Protein AF-A0A2P4YBS2-F1 (afdb_monomer)

Solvent-accessible surface area (backbone atoms only — not comparable to full-atom values): 14616 Å² total; per-residue (Å²): 107,76,65,56,28,32,49,28,18,50,51,22,38,50,44,48,50,50,27,51,53,50,13,46,52,46,32,62,76,67,65,57,86,57,31,81,59,60,91,52,52,66,82,57,32,27,66,52,81,71,17,19,55,43,33,31,56,33,36,40,53,27,22,54,29,41,23,49,24,29,47,42,48,27,55,55,50,43,58,54,40,50,55,34,38,77,69,66,76,47,54,72,69,68,50,52,42,38,53,52,20,25,51,29,27,34,59,16,23,63,20,43,41,51,43,40,40,76,82,51,52,70,68,53,30,52,51,22,45,51,49,21,54,52,23,41,48,53,14,48,54,43,46,40,52,52,41,50,52,52,40,50,51,53,47,49,59,59,72,68,33,86,67,65,77,45,92,77,54,61,74,63,59,60,51,51,54,50,49,54,48,52,31,42,48,52,28,35,52,52,33,48,52,24,49,54,52,26,50,53,18,47,66,53,25,52,54,48,72,75,70,46,79,83,59,50,58,36,33,35,68,56,37,42,72,70,64,70,38,63,66,44,30,69,56,78,33,43,66,58,101,56,33,20,70,47,52,39,34,70,92,53,40,70,61,58,41,50,35,25,46,19,50,51,43,35,51,54,25,49,38,52,38,44,45,35,66,38,49,76,53,79,64,75,66,69,77,77,113

Radius of gyration: 23.41 Å; Cα contacts (8 Å, |Δi|>4): 362; chains: 1; bounding box: 53×42×79 Å

Nearest PDB structures (foldseek):
  8yky-assembly1_R  TM=2.736E-01  e=1.034E+00  Clostridium perfringens
  8xqs-assembly1_R  TM=3.094E-01  e=5.283E+00  Clostridium perfringens
  6p6i-assembly1_A  TM=2.271E-01  e=3.156E+00  Escherichia coli UTI89
  8xqp-assembly1_R  TM=3.116E-01  e=7.774E+00  Clostridium perfringens

Mean predicted aligned error: 6.94 Å

Organism: NCBI:txid4796

Foldseek 3Di:
DLVQLLVLLVCLLVLLVVLQVVLVVVCVVLVPDQLPADPPRRLSSLADPPSVVSQLVSLVVSLVSQLSNLVVLLVVLLVVVVVCVVVVLDDPVLNCLSVLLNCLRNVLSVLRNQLSHNPHDLVSNLVSVVSNLVSNLSNLVSSLVSLVSVLVSLVCVLVVCPQVPPPPRPPVVNVVSVLLSVLSVVLSVLSVVLSVQLVVLCVLQNCLSPVPDQFDFQWLVNCVVVVVDNCCSCPVQDPDPTGGVHGNCPVPNVSSNSNSVSVVSNSVSSSSNSNSSSSNPPCVVVVPD

Sequence (289 aa):
MSRLRAIAALATAFTALVTVIVAFAIARSNHVYVGGLVWPFISDLGRDPPGSYVLFFGLNIVAVLLGLTWSFNHEYKHRFLHKSLENGQISRGVYSLSYVSCIFGVVGAFGLPVFASFNASPTLHYNSAFGFLLCETVAMFTNTYLNYRIFLVKRSEMDAGVFITDRYGPRSVSRIKLGELQAVKRGFLIEFSCVALYTMCVIVYLPVLYNGSEAPHLTIAQCIALKLGENYCTSTMKLDDVYTKLWDYEKDIAVHQVRALAQLGCMLTLIRYSLSFIAYKTEEKTIKA

Secondary structure (DSSP, 8-state):
-HHHHHHHHHHHHHHHHHHHHHHHHHHHHTT---TTPPSP-GGGGGSSTTHHHHHHHHHHHHHHHHHHHHHHHHHHHHHHHHHHHHTTSS-HHHHHHHHHHHHHHHHHHTHHHHHT-TT--HHHHHHHHHHHHHHHHHHHHHHHHHHHHHHHHHHHHHHTTTTTS-TTS-HHHHHHHHHHHHHHHHHHHHHHHHHHHHHHHHHHHHHHHHHS--PPEEEHHHHHHTTS-HHIIIIITBSSSSEEEEE--GGGHHHHHHHHHHHHHHHHHHHHHHHHTTGGGTTTTTT--

Structure (mmCIF, N/CA/C/O backbone):
data_AF-A0A2P4YBS2-F1
#
_entry.id   AF-A0A2P4YBS2-F1
#
loop_
_atom_site.group_PDB
_atom_site.id
_atom_site.type_symbol
_atom_site.label_atom_id
_atom_site.label_alt_id
_atom_site.label_comp_id
_atom_site.label_asym_id
_atom_site.label_entity_id
_atom_site.label_seq_id
_atom_site.pdbx_PDB_ins_code
_atom_site.Cartn_x
_atom_site.Cartn_y
_atom_site.Cartn_z
_atom_site.occupancy
_atom_site.B_iso_or_equiv
_atom_site.auth_seq_id
_atom_site.auth_comp_id
_atom_site.auth_asym_id
_atom_site.auth_atom_id
_atom_site.pdbx_PDB_model_num
ATOM 1 N N . MET A 1 1 ? 18.160 -12.498 -9.167 1.00 64.56 1 MET A N 1
ATOM 2 C CA . MET A 1 1 ? 17.447 -11.225 -8.901 1.00 64.56 1 MET A CA 1
ATOM 3 C C . MET A 1 1 ? 15.977 -11.233 -9.314 1.00 64.56 1 MET A C 1
ATOM 5 O O . MET A 1 1 ? 15.139 -11.112 -8.431 1.00 64.56 1 MET A O 1
ATOM 9 N N . SER A 1 2 ? 15.623 -11.463 -10.588 1.00 69.44 2 SER A N 1
ATOM 10 C CA . SER A 1 2 ? 14.210 -11.496 -11.045 1.00 69.44 2 SER A CA 1
ATOM 11 C C . SER A 1 2 ? 13.314 -12.459 -10.238 1.00 69.44 2 SER A C 1
ATOM 13 O O . SER A 1 2 ? 12.187 -12.128 -9.867 1.00 69.44 2 SER A O 1
ATOM 15 N N . ARG A 1 3 ? 13.846 -13.638 -9.874 1.00 79.69 3 ARG A N 1
ATOM 16 C CA . ARG A 1 3 ? 13.140 -14.620 -9.033 1.00 79.69 3 ARG A CA 1
ATOM 17 C C . ARG A 1 3 ? 12.860 -14.116 -7.614 1.00 79.69 3 ARG A C 1
ATOM 19 O O . ARG A 1 3 ? 11.731 -14.273 -7.172 1.00 79.69 3 ARG A O 1
ATOM 26 N N . LEU A 1 4 ? 13.845 -13.504 -6.952 1.00 85.56 4 LEU A N 1
ATOM 27 C CA . LEU A 1 4 ? 13.708 -12.979 -5.587 1.00 85.56 4 LEU A CA 1
ATOM 28 C C . LEU A 1 4 ? 12.694 -11.837 -5.530 1.00 85.56 4 LEU A C 1
ATOM 30 O O . LEU A 1 4 ? 11.821 -11.854 -4.673 1.00 85.56 4 LEU A O 1
ATOM 34 N N . ARG A 1 5 ? 12.727 -10.923 -6.508 1.00 85.69 5 ARG A N 1
ATOM 35 C CA . ARG A 1 5 ? 11.726 -9.854 -6.632 1.00 85.69 5 ARG A CA 1
ATOM 36 C C . ARG A 1 5 ? 10.303 -10.406 -6.738 1.00 85.69 5 ARG A C 1
ATOM 38 O O . ARG A 1 5 ? 9.409 -9.937 -6.046 1.00 85.69 5 ARG A O 1
ATOM 45 N N . ALA A 1 6 ? 10.100 -11.416 -7.585 1.00 87.00 6 ALA A N 1
ATOM 46 C CA . ALA A 1 6 ? 8.786 -12.028 -7.752 1.00 87.00 6 ALA A CA 1
ATOM 47 C C . ALA A 1 6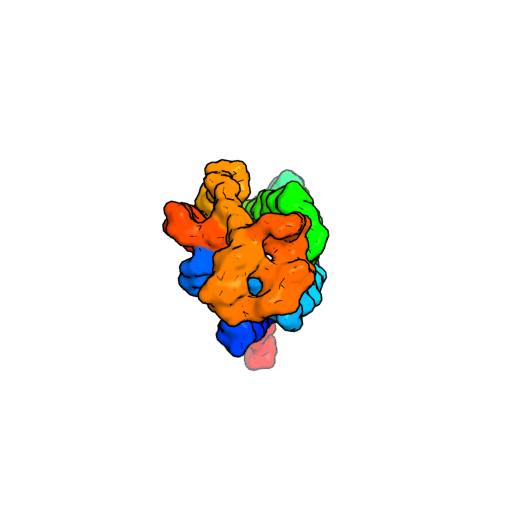 ? 8.322 -12.781 -6.495 1.00 87.00 6 ALA A C 1
ATOM 49 O O . ALA A 1 6 ? 7.151 -12.707 -6.145 1.00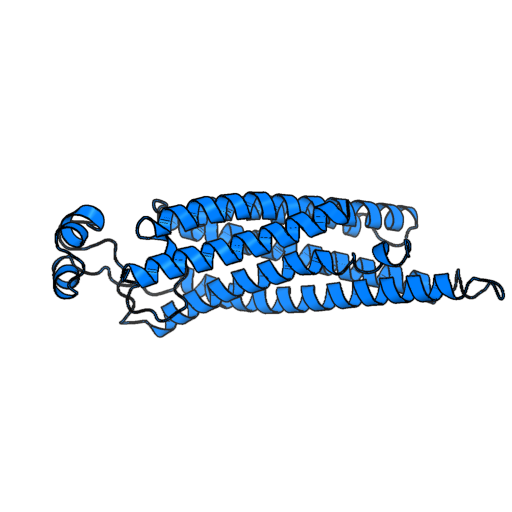 87.00 6 ALA A O 1
ATOM 50 N N . ILE A 1 7 ? 9.231 -13.494 -5.821 1.00 91.69 7 ILE A N 1
ATOM 51 C CA . ILE A 1 7 ? 8.924 -14.209 -4.575 1.00 91.69 7 ILE A CA 1
ATOM 52 C C . ILE A 1 7 ? 8.561 -13.217 -3.469 1.00 91.69 7 ILE A C 1
ATOM 54 O O . ILE A 1 7 ? 7.542 -13.409 -2.821 1.00 91.69 7 ILE A O 1
ATOM 58 N N . ALA A 1 8 ? 9.338 -12.144 -3.295 1.00 93.19 8 ALA A N 1
ATOM 59 C CA . ALA A 1 8 ? 9.063 -11.117 -2.293 1.00 93.19 8 ALA A CA 1
ATOM 60 C C . ALA A 1 8 ? 7.708 -10.439 -2.540 1.00 93.19 8 ALA A C 1
ATOM 62 O O . ALA A 1 8 ? 6.898 -10.351 -1.621 1.00 93.19 8 ALA A O 1
ATOM 63 N N . ALA A 1 9 ? 7.409 -10.063 -3.788 1.00 93.12 9 ALA A N 1
ATOM 64 C CA . ALA A 1 9 ? 6.117 -9.482 -4.153 1.00 93.12 9 ALA A CA 1
ATOM 65 C C . ALA A 1 9 ? 4.935 -10.431 -3.871 1.00 93.12 9 ALA A C 1
ATOM 67 O O . ALA A 1 9 ? 3.934 -10.012 -3.290 1.00 93.12 9 ALA A O 1
ATOM 68 N N . LEU A 1 10 ? 5.054 -11.713 -4.242 1.00 94.56 10 LEU A N 1
ATOM 69 C CA . LEU A 1 10 ? 4.032 -12.729 -3.957 1.00 94.56 10 LEU A CA 1
ATOM 70 C C . LEU A 1 10 ? 3.861 -12.959 -2.455 1.00 94.56 10 LEU A C 1
ATOM 72 O O . LEU A 1 10 ? 2.733 -12.998 -1.977 1.00 94.56 10 LEU A O 1
ATOM 76 N N . ALA A 1 11 ? 4.964 -13.087 -1.717 1.00 95.44 11 ALA A N 1
ATOM 77 C CA . ALA A 1 11 ? 4.946 -13.285 -0.273 1.00 95.44 11 ALA A CA 1
ATOM 78 C C . ALA A 1 11 ? 4.323 -12.083 0.448 1.00 95.44 11 ALA A C 1
ATOM 80 O O . ALA A 1 11 ? 3.543 -12.278 1.378 1.00 95.44 11 ALA A O 1
ATOM 81 N N . THR A 1 12 ? 4.610 -10.860 -0.009 1.00 95.56 12 THR A N 1
ATOM 82 C CA . THR A 1 12 ? 4.026 -9.622 0.532 1.00 95.56 12 THR A CA 1
ATOM 83 C C . THR A 1 12 ? 2.514 -9.622 0.326 1.00 95.56 12 THR A C 1
ATOM 85 O O . THR A 1 12 ? 1.762 -9.472 1.285 1.00 95.56 12 THR A O 1
ATOM 88 N N . ALA A 1 13 ? 2.064 -9.866 -0.909 1.00 95.62 13 ALA A N 1
ATOM 89 C CA . ALA A 1 13 ? 0.647 -9.909 -1.258 1.00 95.62 13 ALA A CA 1
ATOM 90 C C . ALA A 1 13 ? -0.110 -11.007 -0.499 1.00 95.62 13 ALA A C 1
ATOM 92 O O . ALA A 1 13 ? -1.168 -10.752 0.073 1.00 95.62 13 ALA A O 1
ATOM 93 N N . PHE A 1 14 ? 0.443 -12.220 -0.475 1.00 96.12 14 PHE A N 1
ATOM 94 C CA . PHE A 1 14 ? -0.157 -13.363 0.202 1.00 96.12 14 PHE A CA 1
ATOM 95 C C . PHE A 1 14 ? -0.274 -13.117 1.705 1.00 96.12 14 PHE A C 1
ATOM 97 O O . PHE A 1 14 ? -1.368 -13.235 2.250 1.00 96.12 14 PHE A O 1
ATOM 104 N N . THR A 1 15 ? 0.821 -12.716 2.358 1.00 96.31 15 THR A N 1
ATOM 105 C CA . THR A 1 15 ? 0.820 -12.445 3.802 1.00 96.31 15 THR A CA 1
ATOM 106 C C . THR A 1 15 ? -0.175 -11.342 4.143 1.00 96.31 15 THR A C 1
ATOM 108 O O . THR A 1 15 ? -0.997 -11.538 5.028 1.00 96.31 15 THR A O 1
ATOM 111 N N . ALA A 1 16 ? -0.186 -10.231 3.398 1.00 94.56 16 ALA A N 1
ATOM 112 C CA . ALA A 1 16 ? -1.104 -9.122 3.658 1.00 94.56 16 ALA A CA 1
ATOM 113 C C . ALA A 1 16 ? -2.582 -9.536 3.550 1.00 94.56 16 ALA A C 1
ATOM 115 O O . ALA A 1 16 ? -3.385 -9.197 4.421 1.00 94.56 16 ALA A O 1
ATOM 116 N N . LEU A 1 17 ? -2.942 -10.300 2.512 1.00 95.50 17 LEU A N 1
ATOM 117 C CA . LEU A 1 17 ? -4.307 -10.802 2.335 1.00 95.50 17 LEU A CA 1
ATOM 118 C C . LEU A 1 17 ? -4.692 -11.796 3.432 1.00 95.50 17 LEU A C 1
ATOM 120 O O . LEU A 1 17 ? -5.759 -11.658 4.025 1.00 95.50 17 LEU A O 1
ATOM 124 N N . VAL A 1 18 ? -3.827 -12.768 3.730 1.00 96.38 18 VAL A N 1
ATOM 125 C CA . VAL A 1 18 ? -4.081 -13.773 4.772 1.00 96.38 18 VAL A CA 1
ATOM 126 C C . VAL A 1 18 ? -4.241 -13.110 6.134 1.00 96.38 18 VAL A C 1
ATOM 128 O O . VAL A 1 18 ? -5.195 -13.420 6.839 1.00 96.38 18 VAL A O 1
ATOM 131 N N . THR A 1 19 ? -3.373 -12.160 6.488 1.00 94.50 19 THR A N 1
ATOM 132 C CA . THR A 1 19 ? -3.460 -11.417 7.751 1.00 94.50 19 THR A CA 1
ATOM 133 C C . THR A 1 19 ? -4.824 -10.752 7.920 1.00 94.50 19 THR A C 1
ATOM 135 O O . THR A 1 19 ? -5.459 -10.931 8.957 1.00 94.50 19 THR A O 1
ATOM 138 N N . VAL A 1 20 ? -5.312 -10.036 6.902 1.00 92.69 20 VAL A N 1
ATOM 139 C CA . VAL A 1 20 ? -6.611 -9.351 6.986 1.00 92.69 20 VAL A CA 1
ATOM 140 C C . VAL A 1 20 ? -7.781 -10.328 6.977 1.00 92.69 20 VAL A C 1
ATOM 142 O O . VAL A 1 20 ? -8.714 -10.149 7.754 1.00 92.69 20 VAL A O 1
ATOM 145 N N . ILE A 1 21 ? -7.734 -11.381 6.158 1.00 94.38 21 ILE A N 1
ATOM 146 C CA . ILE A 1 21 ? -8.796 -12.397 6.106 1.00 94.38 21 ILE A CA 1
ATOM 147 C C . ILE A 1 21 ? -8.921 -13.121 7.449 1.00 94.38 21 ILE A C 1
ATOM 149 O O . ILE A 1 21 ? -10.031 -13.295 7.947 1.00 94.38 21 ILE A O 1
ATOM 153 N N . VAL A 1 22 ? -7.799 -13.519 8.056 1.00 94.56 22 VAL A N 1
ATOM 154 C CA . VAL A 1 22 ? -7.797 -14.204 9.355 1.00 94.56 22 VAL A CA 1
ATOM 155 C C . VAL A 1 22 ? -8.268 -13.261 10.461 1.00 94.56 22 VAL A C 1
ATOM 157 O O . VAL A 1 22 ? -9.128 -13.648 11.249 1.00 94.56 22 VAL A O 1
ATOM 160 N N . ALA A 1 23 ? -7.777 -12.017 10.502 1.00 92.44 23 ALA A N 1
ATOM 161 C CA . ALA A 1 23 ? -8.232 -11.032 11.485 1.00 92.44 23 ALA A CA 1
ATOM 162 C C . ALA A 1 23 ? -9.739 -10.744 11.352 1.00 92.44 23 ALA A C 1
ATOM 164 O O . ALA A 1 23 ? -10.452 -10.704 12.354 1.00 92.44 23 ALA A O 1
ATOM 165 N N . PHE A 1 24 ? -10.249 -10.635 10.122 1.00 92.81 24 PHE A N 1
ATOM 166 C CA . PHE A 1 24 ? -11.681 -10.504 9.851 1.00 92.81 24 PHE A CA 1
ATOM 167 C C . PHE A 1 24 ? -12.483 -11.720 10.314 1.00 92.81 24 PHE A C 1
ATOM 169 O O . PHE A 1 24 ? -13.511 -11.554 10.970 1.00 92.81 24 PHE A O 1
ATOM 176 N N . ALA A 1 25 ? -12.017 -12.934 10.015 1.00 93.38 25 ALA A N 1
ATOM 177 C CA . ALA A 1 25 ? -12.688 -14.159 10.436 1.00 93.38 25 ALA A CA 1
ATOM 178 C C . ALA A 1 25 ? -12.799 -14.244 11.967 1.00 93.38 25 ALA A C 1
ATOM 180 O O . ALA A 1 25 ? -13.877 -14.551 12.470 1.00 93.38 25 ALA A O 1
ATOM 181 N N . ILE A 1 26 ? -11.728 -13.894 12.692 1.00 92.88 26 ILE A N 1
ATOM 182 C CA . ILE A 1 26 ? -11.707 -13.844 14.163 1.00 92.88 26 ILE A CA 1
ATOM 183 C C . ILE A 1 26 ? -12.674 -12.781 14.693 1.00 92.88 26 ILE A C 1
ATOM 185 O O . ILE A 1 26 ? -13.488 -13.066 15.571 1.00 92.88 26 ILE A O 1
ATOM 189 N N . ALA A 1 27 ? -12.611 -11.556 14.163 1.00 91.25 27 ALA A N 1
ATOM 190 C CA . ALA A 1 27 ? -13.497 -10.475 14.593 1.00 91.25 27 ALA A CA 1
ATOM 191 C C . ALA A 1 27 ? -14.970 -10.855 14.385 1.00 91.25 27 ALA A C 1
ATOM 193 O O . ALA A 1 27 ? -15.817 -10.621 15.250 1.00 91.25 27 ALA A O 1
ATOM 194 N N . ARG A 1 28 ? -15.270 -11.510 13.258 1.00 91.12 28 ARG A N 1
ATOM 195 C CA . ARG A 1 28 ? -16.620 -11.958 12.931 1.00 91.12 28 ARG A CA 1
ATOM 196 C C . ARG A 1 28 ? -17.082 -13.126 13.800 1.00 91.12 28 ARG A C 1
ATOM 198 O O . ARG A 1 28 ? -18.230 -13.096 14.236 1.00 91.12 28 ARG A O 1
ATOM 205 N N . SER A 1 29 ? -16.230 -14.122 14.055 1.00 91.81 29 SER A N 1
ATOM 206 C CA . SER A 1 29 ? -16.578 -15.286 14.882 1.00 91.81 29 SER A CA 1
ATOM 207 C C . SER A 1 29 ? -16.801 -14.918 16.344 1.00 91.81 29 SER A C 1
ATOM 209 O O . SER A 1 29 ? -17.636 -15.520 17.007 1.00 91.81 29 SER A O 1
ATOM 211 N N . ASN A 1 30 ? -16.073 -13.914 16.834 1.00 89.31 30 ASN A N 1
ATOM 212 C CA . ASN A 1 30 ? -16.148 -13.465 18.222 1.00 89.31 30 ASN A CA 1
ATOM 213 C C . ASN A 1 30 ? -17.161 -12.333 18.435 1.00 89.31 30 ASN A C 1
ATOM 215 O O . ASN A 1 30 ? -17.227 -11.789 19.532 1.00 89.31 30 ASN A O 1
ATOM 219 N N . HIS A 1 31 ? -17.931 -11.962 17.404 1.00 87.88 31 HIS A N 1
ATOM 220 C CA . HIS A 1 31 ? -18.900 -10.862 17.459 1.00 87.88 31 HIS A CA 1
ATOM 221 C C . HIS A 1 31 ? -18.301 -9.551 17.997 1.00 87.88 31 HIS A C 1
ATOM 223 O O . HIS A 1 31 ? -18.944 -8.820 18.749 1.00 87.88 31 HIS A O 1
ATOM 229 N N . VAL A 1 32 ? -17.060 -9.254 17.596 1.00 88.50 32 VAL A N 1
ATOM 230 C CA . VAL A 1 32 ? -16.354 -8.031 17.989 1.00 88.50 32 VAL A CA 1
ATOM 231 C C . VAL A 1 32 ? -17.178 -6.809 17.586 1.00 88.50 32 VAL A C 1
ATOM 233 O O . VAL A 1 32 ? -17.625 -6.692 16.444 1.00 88.50 32 VAL A O 1
ATOM 236 N N . TYR A 1 33 ? -17.377 -5.891 18.531 1.00 88.31 33 TYR A N 1
ATOM 237 C CA . TYR A 1 33 ? -18.117 -4.656 18.286 1.00 88.31 33 TYR A CA 1
ATOM 238 C C . TYR A 1 33 ? -17.318 -3.715 17.376 1.00 88.31 33 TYR A C 1
ATOM 240 O O . TYR A 1 33 ? -16.224 -3.315 17.740 1.00 88.31 33 TYR A O 1
ATOM 248 N N . VAL A 1 34 ? -17.842 -3.307 16.225 1.00 88.12 34 VAL A N 1
ATOM 249 C CA . VAL A 1 34 ? -17.098 -2.493 15.233 1.00 88.12 34 VAL A CA 1
ATOM 250 C C . VAL A 1 34 ? -17.692 -1.094 15.052 1.00 88.12 34 VAL A C 1
ATOM 252 O O . VAL A 1 34 ? -17.674 -0.534 13.960 1.00 88.12 34 VAL A O 1
ATOM 255 N N . GLY A 1 35 ? -18.294 -0.548 16.115 1.00 85.00 35 GLY A N 1
ATOM 256 C CA . GLY A 1 35 ? -18.876 0.797 16.092 1.00 85.00 35 GLY A CA 1
ATOM 257 C C . GLY A 1 35 ? -20.062 0.949 15.136 1.00 85.00 35 GLY A C 1
ATOM 258 O O . GLY A 1 35 ? -20.288 2.037 14.629 1.00 85.00 35 GLY A O 1
ATOM 259 N N . GLY A 1 36 ? -20.765 -0.144 14.820 1.00 85.50 36 GLY A N 1
ATOM 260 C CA . GLY A 1 36 ? -21.888 -0.148 13.873 1.00 85.50 36 GLY A CA 1
ATOM 261 C C . GLY A 1 36 ? -21.496 -0.230 12.390 1.00 85.50 36 GLY A C 1
ATOM 262 O O . GLY A 1 36 ? -22.379 -0.299 11.537 1.00 85.50 36 GLY A O 1
ATOM 263 N N . LEU A 1 37 ? -20.199 -0.272 12.055 1.00 87.69 37 LEU A N 1
ATOM 264 C CA . LEU A 1 37 ? -19.744 -0.352 10.663 1.00 87.69 37 LEU A CA 1
ATOM 265 C C . LEU A 1 37 ? -20.120 -1.675 9.989 1.00 87.69 37 LEU A C 1
ATOM 267 O O . LEU A 1 37 ? -20.052 -2.759 10.576 1.00 87.69 37 LEU A O 1
ATOM 271 N N . VAL A 1 38 ? -20.429 -1.588 8.696 1.00 89.62 38 VAL A N 1
ATOM 272 C CA . VAL A 1 38 ? -20.536 -2.753 7.812 1.00 89.62 38 VAL A CA 1
ATOM 273 C C . VAL A 1 38 ? -19.156 -3.029 7.214 1.00 89.62 38 VAL A C 1
ATOM 275 O O . VAL A 1 38 ? -18.319 -2.135 7.107 1.00 89.62 38 VAL A O 1
ATOM 278 N N . TRP A 1 39 ? -18.876 -4.276 6.823 1.00 86.25 39 TRP A N 1
ATOM 279 C CA . TRP A 1 39 ? -17.627 -4.587 6.124 1.00 86.25 39 TRP A CA 1
ATOM 280 C C . TRP A 1 39 ? -17.415 -3.632 4.928 1.00 86.25 39 TRP A C 1
ATOM 282 O O . TRP A 1 39 ? -18.323 -3.504 4.101 1.00 86.25 39 TRP A O 1
ATOM 292 N N . PRO A 1 40 ? -16.230 -3.006 4.782 1.00 88.44 40 PRO A N 1
ATOM 293 C CA . PRO A 1 40 ? -15.012 -3.188 5.581 1.00 88.44 40 PRO A CA 1
ATOM 294 C C . PRO A 1 40 ? -14.915 -2.325 6.848 1.00 88.44 40 PRO A C 1
ATOM 296 O O . PRO A 1 40 ? -15.400 -1.204 6.877 1.00 88.44 40 PRO A O 1
ATOM 299 N N . PHE A 1 41 ? -14.192 -2.833 7.854 1.00 88.00 41 PHE A N 1
ATOM 300 C CA . PHE A 1 41 ? -13.861 -2.148 9.119 1.00 88.00 41 PHE A CA 1
ATOM 301 C C . PHE A 1 41 ? -12.404 -2.438 9.535 1.00 88.00 41 PHE A C 1
ATOM 303 O O . PHE A 1 41 ? -12.119 -2.937 10.618 1.00 88.00 41 PHE A O 1
ATOM 310 N N . ILE A 1 42 ? -11.453 -2.194 8.622 1.00 84.31 42 ILE A N 1
ATOM 311 C CA . ILE A 1 42 ? -10.057 -2.663 8.747 1.00 84.31 42 ILE A CA 1
ATOM 312 C C . ILE A 1 42 ? -9.357 -2.147 10.011 1.00 84.31 42 ILE A C 1
ATOM 314 O O . ILE A 1 42 ? -8.673 -2.927 10.669 1.00 84.31 42 ILE A O 1
ATOM 318 N N . SER A 1 43 ? -9.539 -0.875 10.374 1.00 79.94 43 SER A N 1
ATOM 319 C CA . SER A 1 43 ? -8.946 -0.321 11.600 1.00 79.94 43 SER A CA 1
ATOM 320 C C . SER A 1 43 ? -9.437 -1.010 12.876 1.00 79.94 43 SER A C 1
ATOM 322 O O . SER A 1 43 ? -8.664 -1.150 13.819 1.00 79.94 43 SER A O 1
ATOM 324 N N . ASP A 1 44 ? -10.676 -1.503 12.893 1.00 82.56 44 ASP A N 1
ATOM 325 C CA . ASP A 1 44 ? -11.267 -2.160 14.063 1.00 82.56 44 ASP A CA 1
ATOM 326 C C . ASP A 1 44 ? -10.910 -3.652 14.164 1.00 82.56 44 ASP A C 1
ATOM 328 O O . ASP A 1 44 ? -11.052 -4.252 15.230 1.00 82.56 44 ASP A O 1
ATOM 332 N N . LEU A 1 45 ? -10.364 -4.259 13.099 1.00 85.00 45 LEU A N 1
ATOM 333 C CA . LEU A 1 45 ? -9.895 -5.655 13.117 1.00 85.00 45 LEU A CA 1
ATOM 334 C C . LEU A 1 45 ? -8.777 -5.900 14.137 1.00 85.00 45 LEU A C 1
ATOM 336 O O . LEU A 1 45 ? -8.603 -7.021 14.614 1.00 85.00 45 LEU A O 1
ATOM 340 N N . GLY A 1 46 ? -7.997 -4.861 14.435 1.00 77.62 46 GLY A N 1
ATOM 341 C CA . GLY A 1 46 ? -6.834 -4.927 15.312 1.00 77.62 46 GLY A CA 1
ATOM 342 C C . GLY A 1 46 ? -7.127 -4.635 16.778 1.00 77.62 46 GLY A C 1
ATOM 343 O O . GLY A 1 46 ? -6.180 -4.529 17.553 1.00 77.62 46 GLY A O 1
ATOM 344 N N . ARG A 1 47 ? -8.395 -4.451 17.166 1.00 82.94 47 ARG A N 1
ATOM 345 C CA . ARG A 1 47 ? -8.734 -3.940 18.499 1.00 82.94 47 ARG A CA 1
ATOM 346 C C . ARG A 1 47 ? -8.715 -5.018 19.580 1.00 82.94 47 ARG A C 1
ATOM 348 O O . ARG A 1 47 ? -8.037 -4.859 20.590 1.00 82.94 47 ARG A O 1
ATOM 355 N N . ASP A 1 48 ? -9.439 -6.114 19.363 1.00 85.69 48 ASP A N 1
ATOM 356 C CA . ASP A 1 48 ? -9.638 -7.154 20.375 1.00 85.69 48 ASP A CA 1
ATOM 357 C C . ASP A 1 48 ? -8.729 -8.376 20.140 1.00 85.69 48 ASP A C 1
ATOM 359 O O . ASP A 1 48 ? -8.613 -8.866 19.008 1.00 85.69 48 ASP A O 1
ATOM 363 N N . PRO A 1 49 ? -8.092 -8.923 21.192 1.00 86.50 49 PRO A N 1
ATOM 364 C CA . PRO A 1 49 ? -7.429 -10.219 21.114 1.00 86.50 49 PRO A CA 1
ATOM 365 C C . PRO A 1 49 ? -8.408 -11.361 20.772 1.00 86.50 49 PRO A C 1
ATOM 367 O O . PRO A 1 49 ? -9.560 -11.331 21.203 1.00 86.50 49 PRO A O 1
ATOM 370 N N . PRO A 1 50 ? -7.968 -12.404 20.040 1.00 90.19 50 PRO A N 1
ATOM 371 C CA . PRO A 1 50 ? -6.628 -12.588 19.475 1.00 90.19 50 PRO A CA 1
ATOM 372 C C . PRO A 1 50 ? -6.417 -11.896 18.112 1.00 90.19 50 PRO A C 1
ATOM 374 O O . PRO A 1 50 ? -5.310 -11.951 17.575 1.00 90.19 50 PRO A O 1
ATOM 377 N N . GLY A 1 51 ? -7.443 -11.250 17.541 1.00 88.12 51 GLY A N 1
ATOM 378 C CA . GLY A 1 51 ? -7.373 -10.597 16.225 1.00 88.12 51 GLY A CA 1
ATOM 379 C C . GLY A 1 51 ? -6.319 -9.488 16.163 1.00 88.12 51 GLY A C 1
ATOM 380 O O . GLY A 1 51 ? -5.562 -9.408 15.194 1.00 88.12 51 GLY A O 1
ATOM 381 N N . SER A 1 52 ? -6.185 -8.724 17.249 1.00 87.88 52 SER A N 1
ATOM 382 C CA . SER A 1 52 ? -5.139 -7.710 17.426 1.00 87.88 52 SER A CA 1
ATOM 383 C C . SER A 1 52 ? -3.720 -8.263 17.258 1.00 87.88 52 SER A C 1
ATOM 385 O O . SER A 1 52 ? -2.899 -7.659 16.566 1.00 87.88 52 SER A O 1
ATOM 387 N N . TYR A 1 53 ? -3.432 -9.448 17.808 1.00 89.81 53 TYR A N 1
ATOM 388 C CA . TYR A 1 53 ? -2.125 -10.096 17.667 1.00 89.81 53 TYR A CA 1
ATOM 389 C C . TYR A 1 53 ? -1.863 -10.527 16.226 1.00 89.81 53 TYR A C 1
ATOM 391 O O . TYR A 1 53 ? -0.775 -10.291 15.701 1.00 89.81 53 TYR A O 1
ATOM 399 N N . VAL A 1 54 ? -2.863 -11.117 15.564 1.00 92.06 54 VAL A N 1
ATOM 400 C CA . VAL A 1 54 ? -2.745 -11.532 14.158 1.00 92.06 54 VAL A CA 1
ATOM 401 C C . VAL A 1 54 ? -2.450 -10.333 13.266 1.00 92.06 54 VAL A C 1
ATOM 403 O O . VAL A 1 54 ? -1.544 -10.404 12.434 1.00 92.06 54 VAL A O 1
ATOM 406 N N . LEU A 1 55 ? -3.178 -9.229 13.453 1.00 89.62 55 LEU A N 1
ATOM 407 C CA . LEU A 1 55 ? -2.982 -8.020 12.662 1.00 89.62 55 LEU A CA 1
ATOM 408 C C . LEU A 1 55 ? -1.599 -7.410 12.923 1.00 89.62 55 LEU A C 1
ATOM 410 O O . LEU A 1 55 ? -0.876 -7.117 11.974 1.00 89.62 55 LEU A O 1
ATOM 414 N N . PHE A 1 56 ? -1.193 -7.291 14.190 1.00 89.94 56 PHE A N 1
ATOM 415 C CA . PHE A 1 56 ? 0.103 -6.726 14.559 1.00 89.94 56 PHE A CA 1
ATOM 416 C C . PHE A 1 56 ? 1.276 -7.544 14.002 1.00 89.94 56 PHE A C 1
ATOM 418 O O . PHE A 1 56 ? 2.115 -7.008 13.274 1.00 89.94 56 PHE A O 1
ATOM 425 N N . PHE A 1 57 ? 1.341 -8.849 14.285 1.00 91.44 57 PHE A N 1
ATOM 426 C CA . PHE A 1 57 ? 2.434 -9.697 13.796 1.00 91.44 57 PHE A CA 1
ATOM 427 C C . PHE A 1 57 ? 2.402 -9.850 12.275 1.00 91.44 57 PHE A C 1
ATOM 429 O O . PHE A 1 57 ? 3.446 -9.784 11.625 1.00 91.44 57 PHE A O 1
ATOM 436 N N . GLY A 1 58 ? 1.211 -9.992 11.694 1.00 93.25 58 GLY A N 1
ATOM 437 C CA . GLY A 1 58 ? 1.037 -10.079 10.251 1.00 93.25 58 GLY A CA 1
ATOM 438 C C . GLY A 1 58 ? 1.546 -8.835 9.528 1.00 93.25 58 GLY A C 1
ATOM 439 O O . GLY A 1 58 ? 2.348 -8.952 8.603 1.00 93.25 58 GLY A O 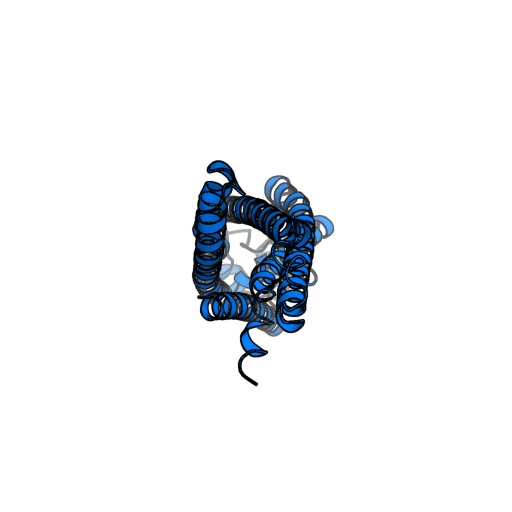1
ATOM 440 N N . LEU A 1 59 ? 1.172 -7.636 9.988 1.00 91.81 59 LEU A N 1
ATOM 441 C CA . LEU A 1 59 ? 1.628 -6.381 9.384 1.00 91.81 59 LEU A CA 1
ATOM 442 C C . LEU A 1 59 ? 3.123 -6.110 9.615 1.00 91.81 59 LEU A C 1
ATOM 444 O O . LEU A 1 59 ? 3.758 -5.506 8.753 1.00 91.81 59 LEU A O 1
ATOM 448 N N . ASN A 1 60 ? 3.720 -6.630 10.693 1.00 92.88 60 ASN A N 1
ATOM 449 C CA . ASN A 1 60 ? 5.178 -6.635 10.865 1.00 92.88 60 ASN A CA 1
ATOM 450 C C . ASN A 1 60 ? 5.885 -7.495 9.809 1.00 92.88 60 ASN A C 1
ATOM 452 O O . ASN A 1 60 ? 6.867 -7.060 9.205 1.00 92.88 60 ASN A O 1
ATOM 456 N N . ILE A 1 61 ? 5.373 -8.697 9.536 1.00 94.94 61 ILE A N 1
ATOM 457 C CA . ILE A 1 61 ? 5.922 -9.554 8.478 1.00 94.94 61 ILE A CA 1
ATOM 458 C C . ILE A 1 61 ? 5.743 -8.876 7.112 1.00 94.94 61 ILE A C 1
ATOM 460 O O . ILE A 1 61 ? 6.684 -8.830 6.319 1.00 94.94 61 ILE A O 1
ATOM 464 N N . VAL A 1 62 ? 4.567 -8.293 6.850 1.00 95.25 62 VAL A N 1
ATOM 465 C CA . VAL A 1 62 ? 4.301 -7.532 5.618 1.00 95.25 62 VAL A CA 1
ATOM 466 C C . VAL A 1 62 ? 5.276 -6.370 5.462 1.00 95.25 62 VAL A C 1
ATOM 468 O O . VAL A 1 62 ? 5.793 -6.191 4.367 1.00 95.25 62 VAL A O 1
ATOM 471 N N . ALA A 1 63 ? 5.577 -5.622 6.525 1.00 94.81 63 ALA A N 1
ATOM 472 C CA . ALA A 1 63 ? 6.528 -4.512 6.485 1.00 94.81 63 ALA A CA 1
ATOM 473 C C . ALA A 1 63 ? 7.919 -4.959 6.012 1.00 94.81 63 ALA A C 1
ATOM 475 O O . ALA A 1 63 ? 8.489 -4.372 5.091 1.00 94.81 63 ALA A O 1
ATOM 476 N N . VAL A 1 64 ? 8.440 -6.052 6.578 1.00 95.38 64 VAL A N 1
ATOM 477 C CA . VAL A 1 64 ? 9.733 -6.618 6.164 1.00 95.38 64 VAL A CA 1
ATOM 478 C C . VAL A 1 64 ? 9.687 -7.069 4.702 1.00 95.38 64 VAL A C 1
ATOM 480 O O . VAL A 1 64 ? 10.572 -6.729 3.914 1.00 95.38 64 VAL A O 1
ATOM 483 N N . LEU A 1 65 ? 8.644 -7.803 4.310 1.00 96.00 65 LEU A N 1
ATOM 484 C CA . LEU A 1 65 ? 8.491 -8.304 2.941 1.00 96.00 65 LEU A CA 1
ATOM 485 C C . LEU A 1 65 ? 8.315 -7.172 1.916 1.00 96.00 65 LEU A C 1
ATOM 487 O O . LEU A 1 65 ? 8.863 -7.251 0.812 1.00 96.00 65 LEU A O 1
ATOM 491 N N . LEU A 1 66 ? 7.609 -6.102 2.279 1.00 95.19 66 LEU A N 1
ATOM 492 C CA . LEU A 1 66 ? 7.422 -4.914 1.453 1.00 95.19 66 LEU A CA 1
ATOM 493 C C . LEU A 1 66 ? 8.745 -4.159 1.275 1.00 95.19 66 LEU A C 1
ATOM 495 O O . LEU A 1 66 ? 9.108 -3.833 0.144 1.00 95.19 66 LEU A O 1
ATOM 499 N N . GLY A 1 67 ? 9.523 -3.980 2.348 1.00 95.44 67 GLY A N 1
ATOM 500 C CA . GLY A 1 67 ? 10.870 -3.407 2.276 1.00 95.44 67 GLY A CA 1
ATOM 501 C C . GLY A 1 67 ? 11.806 -4.215 1.368 1.00 95.44 67 GLY A C 1
ATOM 502 O O . GLY A 1 67 ? 12.504 -3.654 0.517 1.00 95.44 67 GLY A O 1
ATOM 503 N N . LEU A 1 68 ? 11.770 -5.550 1.464 1.00 95.06 68 LEU A N 1
ATOM 504 C CA . LEU A 1 68 ? 12.504 -6.437 0.551 1.00 95.06 68 LEU A CA 1
ATOM 505 C C . LEU A 1 68 ? 12.010 -6.310 -0.896 1.00 95.06 68 LEU A C 1
ATOM 507 O O . LEU A 1 68 ? 12.815 -6.278 -1.828 1.00 95.06 68 LEU A O 1
ATOM 511 N N . THR A 1 69 ? 10.697 -6.204 -1.100 1.00 94.69 69 THR A N 1
ATOM 512 C CA . THR A 1 69 ? 10.087 -6.022 -2.423 1.00 94.69 69 THR A CA 1
ATOM 513 C C . THR A 1 69 ? 10.572 -4.731 -3.081 1.00 94.69 69 THR A C 1
ATOM 515 O O . THR A 1 69 ? 11.002 -4.763 -4.240 1.00 94.69 69 THR A O 1
ATOM 518 N N . TRP A 1 70 ? 10.581 -3.618 -2.343 1.00 95.81 70 TRP A N 1
ATOM 519 C CA . TRP A 1 70 ? 11.125 -2.341 -2.805 1.00 95.81 70 TRP A CA 1
ATOM 520 C C . TRP A 1 70 ? 12.624 -2.425 -3.105 1.00 95.81 70 TRP A C 1
ATOM 522 O O . TRP A 1 70 ? 13.052 -1.998 -4.179 1.00 95.81 70 TRP A O 1
ATOM 532 N N . SER A 1 71 ? 13.399 -3.066 -2.230 1.00 95.25 71 SER A N 1
ATOM 533 C CA . SER A 1 71 ? 14.851 -3.226 -2.388 1.00 95.25 71 SER A CA 1
ATOM 534 C C . SER A 1 71 ? 15.219 -4.054 -3.625 1.00 95.25 71 SER A C 1
ATOM 536 O O . SER A 1 71 ? 16.024 -3.628 -4.455 1.00 95.25 71 SER A O 1
ATOM 538 N N . PHE A 1 72 ? 14.584 -5.213 -3.825 1.00 93.88 72 PHE A N 1
ATOM 539 C CA . PHE A 1 72 ? 14.840 -6.049 -5.005 1.00 93.88 72 PHE A CA 1
ATOM 540 C C . PHE A 1 72 ? 14.362 -5.399 -6.303 1.00 93.88 72 PHE A C 1
ATOM 542 O O . PHE A 1 72 ? 14.949 -5.617 -7.368 1.00 93.88 72 PHE A O 1
ATOM 549 N N . ASN A 1 73 ? 13.286 -4.614 -6.242 1.00 92.81 73 ASN A N 1
ATOM 550 C CA . ASN A 1 73 ? 12.818 -3.856 -7.392 1.00 92.81 73 ASN A CA 1
ATOM 551 C C . ASN A 1 73 ? 13.762 -2.695 -7.736 1.00 92.81 73 ASN A C 1
ATOM 553 O O . ASN A 1 73 ? 14.065 -2.503 -8.916 1.00 92.81 73 ASN A O 1
ATOM 557 N N . HIS A 1 74 ? 14.290 -1.994 -6.730 1.00 93.94 74 HIS A N 1
ATOM 558 C CA . HIS A 1 74 ? 15.352 -1.010 -6.907 1.00 93.94 74 HIS A CA 1
ATOM 559 C C . HIS A 1 74 ? 16.563 -1.635 -7.586 1.00 93.94 74 HIS A C 1
ATOM 561 O O . HIS A 1 74 ? 16.969 -1.151 -8.633 1.00 93.94 74 HIS A O 1
ATOM 567 N N . GLU A 1 75 ? 17.092 -2.741 -7.067 1.00 92.56 75 GLU A N 1
ATOM 568 C CA . GLU A 1 75 ? 18.300 -3.357 -7.618 1.00 92.56 75 GLU A CA 1
ATOM 569 C C . GLU A 1 75 ? 18.122 -3.782 -9.086 1.00 92.56 75 GLU A C 1
ATOM 571 O O . GLU A 1 75 ? 19.006 -3.573 -9.920 1.00 92.56 75 GLU A O 1
ATOM 576 N N . TYR A 1 76 ? 16.949 -4.323 -9.433 1.00 89.88 76 TYR A N 1
ATOM 577 C CA . TYR A 1 76 ? 16.604 -4.636 -10.820 1.00 89.88 76 TYR A CA 1
ATOM 578 C C . TYR A 1 76 ? 16.609 -3.384 -11.710 1.00 89.88 76 TYR A C 1
ATOM 580 O O . TYR A 1 76 ? 17.243 -3.375 -12.768 1.00 89.88 76 TYR A O 1
ATOM 588 N N . LYS A 1 77 ? 15.920 -2.319 -11.283 1.00 90.44 77 LYS A N 1
ATOM 589 C CA . LYS A 1 77 ? 15.819 -1.074 -12.056 1.00 90.44 77 LYS A CA 1
ATOM 590 C C . LYS A 1 77 ? 17.146 -0.352 -12.154 1.00 90.44 77 LYS A C 1
ATOM 592 O O . LYS A 1 77 ? 17.496 0.124 -13.222 1.00 90.44 77 LYS A O 1
ATOM 597 N N . HIS A 1 78 ? 17.886 -0.301 -11.062 1.00 92.75 78 HIS A N 1
ATOM 598 C CA . HIS A 1 78 ? 19.172 0.354 -10.960 1.00 92.75 78 HIS A CA 1
ATOM 599 C C . HIS A 1 78 ? 20.172 -0.232 -11.958 1.00 92.75 78 HIS A C 1
ATOM 601 O O . HIS A 1 78 ? 20.761 0.514 -12.733 1.00 92.75 78 HIS A O 1
ATOM 607 N N . ARG A 1 79 ? 20.271 -1.567 -12.047 1.00 91.25 79 ARG A N 1
ATOM 608 C CA . ARG A 1 79 ? 21.117 -2.248 -13.045 1.00 91.25 79 ARG A CA 1
ATOM 609 C C . ARG A 1 79 ? 20.704 -1.928 -14.485 1.00 91.25 79 ARG A C 1
ATOM 611 O O . ARG A 1 79 ? 21.563 -1.700 -15.331 1.00 91.25 79 ARG A O 1
ATOM 618 N N . PHE A 1 80 ? 19.399 -1.905 -14.771 1.00 90.38 80 PHE A N 1
ATOM 619 C CA . PHE A 1 80 ? 18.905 -1.549 -16.105 1.00 90.38 80 PHE A CA 1
ATOM 620 C C . PHE A 1 80 ? 19.225 -0.087 -16.449 1.00 90.38 80 PHE A C 1
ATOM 622 O O . PHE A 1 80 ? 19.777 0.200 -17.507 1.00 90.38 80 PHE A O 1
ATOM 629 N N . LEU A 1 81 ? 18.913 0.833 -15.535 1.00 93.25 81 LEU A N 1
ATOM 630 C CA . LEU A 1 81 ? 19.120 2.268 -15.712 1.00 93.25 81 LEU A CA 1
ATOM 631 C C . LEU A 1 81 ? 20.609 2.621 -15.792 1.00 93.25 81 LEU A C 1
ATOM 633 O O . LEU A 1 81 ? 20.955 3.502 -16.567 1.00 93.25 81 LEU A O 1
ATOM 637 N N . HIS A 1 82 ? 21.487 1.925 -15.063 1.00 93.94 82 HIS A N 1
ATOM 638 C CA . HIS A 1 82 ? 22.940 2.093 -15.176 1.00 93.94 82 HIS A CA 1
ATOM 639 C C . HIS A 1 82 ? 23.410 1.860 -16.612 1.00 93.94 82 HIS A C 1
ATOM 641 O O . HIS A 1 82 ? 24.046 2.724 -17.204 1.00 93.94 82 HIS A O 1
ATOM 647 N N . LYS A 1 83 ? 23.000 0.736 -17.212 1.00 92.25 83 LYS A N 1
ATOM 648 C CA . LYS A 1 83 ? 23.337 0.421 -18.603 1.00 92.25 83 LYS A CA 1
ATOM 649 C C . LYS A 1 83 ? 22.787 1.469 -19.575 1.00 92.25 83 LYS A C 1
ATOM 651 O O . LYS A 1 83 ? 23.480 1.891 -20.494 1.00 92.25 83 LYS A O 1
ATOM 656 N N . SER A 1 84 ? 21.552 1.926 -19.368 1.00 91.12 84 SER A N 1
ATOM 657 C CA . SER A 1 84 ? 20.972 2.994 -20.191 1.00 91.12 84 SER A CA 1
ATOM 658 C C . SER A 1 84 ? 21.665 4.347 -20.004 1.00 91.12 84 SER A C 1
ATOM 660 O O . SER A 1 84 ? 21.691 5.148 -20.937 1.00 91.12 84 SER A O 1
ATOM 662 N N . LEU A 1 85 ? 22.220 4.622 -18.821 1.00 93.56 85 LEU A N 1
ATOM 663 C CA . LEU A 1 85 ? 22.991 5.831 -18.538 1.00 93.56 85 LEU A CA 1
ATOM 664 C C . LEU A 1 85 ? 24.343 5.797 -19.257 1.00 93.56 85 LEU A C 1
ATOM 666 O O . LEU A 1 85 ? 24.704 6.783 -19.893 1.00 93.56 85 LEU A O 1
ATOM 670 N N . GLU A 1 86 ? 25.054 4.668 -19.203 1.00 93.94 86 GLU A N 1
ATOM 671 C CA . GLU A 1 86 ? 26.312 4.456 -19.939 1.00 93.94 86 GLU A CA 1
ATOM 672 C C . GLU A 1 86 ? 26.114 4.599 -21.453 1.00 93.94 86 GLU A C 1
ATOM 674 O O . GLU A 1 86 ? 26.938 5.198 -22.137 1.00 93.94 86 GLU A O 1
ATOM 679 N N . ASN A 1 87 ? 24.969 4.137 -21.961 1.00 89.88 87 ASN A N 1
ATOM 680 C CA . ASN A 1 87 ? 24.580 4.282 -23.363 1.00 89.88 87 ASN A CA 1
ATOM 681 C C . ASN A 1 87 ? 24.065 5.691 -23.731 1.00 89.88 87 ASN A C 1
ATOM 683 O O . ASN A 1 87 ? 23.622 5.899 -24.859 1.00 89.88 87 ASN A O 1
ATOM 687 N N . GLY A 1 88 ? 24.035 6.646 -22.793 1.00 91.06 88 GLY A N 1
ATOM 688 C CA . GLY A 1 88 ? 23.544 8.010 -23.029 1.00 91.06 88 GLY A CA 1
ATOM 689 C C . GLY A 1 88 ? 22.031 8.130 -23.273 1.00 91.06 88 GLY A C 1
ATOM 690 O O . GLY A 1 88 ? 21.558 9.184 -23.689 1.00 91.06 88 GLY A O 1
ATOM 691 N N . GLN A 1 89 ? 21.249 7.077 -23.011 1.00 91.25 89 GLN A N 1
ATOM 692 C CA . GLN A 1 89 ? 19.799 7.036 -23.263 1.00 91.25 89 GLN A CA 1
ATOM 693 C C . GLN A 1 89 ? 18.980 7.726 -22.157 1.00 91.25 89 GLN A C 1
ATOM 695 O O . GLN A 1 89 ? 17.821 8.100 -22.362 1.00 91.25 89 GLN A O 1
ATOM 700 N N . ILE A 1 90 ? 19.549 7.873 -20.957 1.00 93.88 90 ILE A N 1
ATOM 701 C CA . ILE A 1 90 ? 18.914 8.546 -19.817 1.00 93.88 90 ILE A CA 1
ATOM 702 C C . ILE A 1 90 ? 19.886 9.504 -19.124 1.00 93.88 90 ILE A C 1
ATOM 704 O O . ILE A 1 90 ? 21.099 9.378 -19.244 1.00 93.88 90 ILE A O 1
ATOM 708 N N . SER A 1 91 ? 19.348 10.449 -18.351 1.00 94.31 91 SER A N 1
ATOM 709 C CA . SER A 1 91 ? 20.148 11.376 -17.547 1.00 94.31 91 SER A CA 1
ATOM 710 C C . SER A 1 91 ? 20.462 10.816 -16.154 1.00 94.31 91 SER A C 1
ATOM 712 O O . SER A 1 91 ? 19.734 9.971 -15.622 1.00 94.31 91 SER A O 1
ATOM 714 N N . ARG A 1 92 ? 21.505 11.361 -15.508 1.00 93.50 92 ARG A N 1
ATOM 715 C CA . ARG A 1 92 ? 21.869 11.029 -14.115 1.00 93.50 92 ARG A CA 1
ATOM 716 C C . ARG A 1 92 ? 20.721 11.259 -13.125 1.00 93.50 92 ARG A C 1
ATOM 718 O O . ARG A 1 92 ? 20.586 10.496 -12.176 1.00 93.50 92 ARG A O 1
ATOM 725 N N . GLY A 1 93 ? 19.875 12.263 -13.368 1.00 93.06 93 GLY A N 1
ATOM 726 C CA . GLY A 1 93 ? 18.699 12.532 -12.534 1.00 93.06 93 GLY A CA 1
ATOM 727 C C . GLY A 1 93 ? 17.666 11.403 -12.578 1.00 93.06 93 GLY A C 1
ATOM 728 O O . GLY A 1 93 ? 17.136 11.007 -11.550 1.00 93.06 93 GLY A O 1
ATOM 729 N N . VAL A 1 94 ? 17.415 10.809 -13.748 1.00 92.69 94 VAL A N 1
ATOM 730 C CA . VAL A 1 94 ? 16.500 9.653 -13.860 1.00 92.69 94 VAL A CA 1
ATOM 731 C C . VAL A 1 94 ? 17.084 8.435 -13.154 1.00 92.69 94 VAL A C 1
ATOM 733 O O . VAL A 1 94 ? 16.366 7.682 -12.506 1.00 92.69 94 VAL A O 1
ATOM 736 N N . TYR A 1 95 ? 18.396 8.246 -13.256 1.00 92.88 95 TYR A N 1
ATOM 737 C CA . TYR A 1 95 ? 19.089 7.170 -12.564 1.00 92.88 95 TYR A CA 1
ATOM 738 C C . TYR A 1 95 ? 19.003 7.307 -11.032 1.00 92.88 95 TYR A C 1
ATOM 740 O O . TYR A 1 95 ? 18.688 6.328 -10.348 1.00 92.88 95 TYR A O 1
ATOM 748 N N . SER A 1 96 ? 19.191 8.516 -10.484 1.00 94.06 96 SER A N 1
ATOM 749 C CA . SER A 1 96 ? 19.129 8.755 -9.034 1.00 94.06 96 SER A CA 1
ATOM 750 C C . SER A 1 96 ? 17.729 8.567 -8.441 1.00 94.06 96 SER A C 1
ATOM 752 O O . SER A 1 96 ? 17.610 8.118 -7.300 1.00 94.06 96 SER A O 1
ATOM 754 N N . LEU A 1 97 ? 16.663 8.792 -9.220 1.00 94.62 97 LEU A N 1
ATOM 755 C CA . LEU A 1 97 ? 15.281 8.520 -8.796 1.00 94.62 97 LEU A CA 1
ATOM 756 C C . LEU A 1 97 ? 15.046 7.053 -8.395 1.00 94.62 97 LEU A C 1
ATOM 758 O O . LEU A 1 97 ? 14.138 6.771 -7.611 1.00 94.62 97 LEU A O 1
ATOM 762 N N . SER A 1 98 ? 15.870 6.111 -8.872 1.00 93.94 98 SER A N 1
ATOM 763 C CA . SER A 1 98 ? 15.801 4.717 -8.414 1.00 93.94 98 SER A CA 1
ATOM 764 C C . SER A 1 98 ? 16.037 4.590 -6.907 1.00 93.94 98 SER A C 1
ATOM 766 O O . SER A 1 98 ? 15.356 3.794 -6.260 1.00 93.94 98 SER A O 1
ATOM 768 N N . TYR A 1 99 ? 16.943 5.387 -6.334 1.00 95.81 99 TYR A N 1
ATOM 769 C CA . TYR A 1 99 ? 17.199 5.414 -4.893 1.00 95.81 99 TYR A CA 1
ATOM 770 C C . TYR A 1 99 ? 16.059 6.067 -4.127 1.00 95.81 99 TYR A C 1
ATOM 772 O O . TYR A 1 99 ? 15.659 5.543 -3.096 1.00 95.81 99 TYR A O 1
ATOM 780 N N . VAL A 1 100 ? 15.494 7.157 -4.655 1.00 96.25 100 VAL A N 1
ATOM 781 C CA . VAL A 1 100 ? 14.344 7.840 -4.041 1.00 96.25 100 VAL A CA 1
ATOM 782 C C . VAL A 1 100 ? 13.186 6.860 -3.866 1.00 96.25 100 VAL A C 1
ATOM 784 O O . VAL A 1 100 ? 12.688 6.688 -2.759 1.00 96.25 100 VAL A O 1
ATOM 787 N N . SER A 1 101 ? 12.819 6.137 -4.929 1.00 95.25 101 SER A N 1
ATOM 788 C CA . SER A 1 101 ? 11.764 5.122 -4.851 1.00 95.25 101 SER A CA 1
ATOM 789 C C . SER A 1 101 ? 12.060 4.032 -3.814 1.00 95.25 101 SER A C 1
ATOM 791 O O . SER A 1 101 ? 11.149 3.615 -3.106 1.00 95.25 101 SER A O 1
ATOM 793 N N . CYS A 1 102 ? 13.315 3.587 -3.715 1.00 96.44 102 CYS A N 1
ATOM 794 C CA . CYS A 1 102 ? 13.731 2.570 -2.752 1.00 96.44 102 CYS A CA 1
ATOM 795 C C . CYS A 1 102 ? 13.620 3.071 -1.310 1.00 96.44 102 CYS A C 1
ATOM 797 O O . CYS A 1 102 ? 12.980 2.430 -0.484 1.00 96.44 102 CYS A O 1
ATOM 799 N N . ILE A 1 103 ? 14.213 4.233 -1.022 1.00 96.56 103 ILE A N 1
ATOM 800 C CA . ILE A 1 103 ? 14.270 4.814 0.322 1.00 96.56 103 ILE A CA 1
ATOM 801 C C . ILE A 1 103 ? 12.858 5.063 0.835 1.00 96.56 103 ILE A C 1
ATOM 803 O O . ILE A 1 103 ? 12.526 4.600 1.920 1.00 96.56 103 ILE A O 1
ATOM 807 N N . PHE A 1 104 ? 12.011 5.729 0.048 1.00 97.12 104 PHE A N 1
ATOM 808 C CA . PHE A 1 104 ? 10.641 6.005 0.468 1.00 97.12 104 PHE A CA 1
ATOM 809 C C . PHE A 1 104 ? 9.818 4.723 0.640 1.00 97.12 104 PHE A C 1
ATOM 811 O O . PHE A 1 104 ? 9.087 4.620 1.616 1.00 97.12 104 PHE A O 1
ATOM 818 N N . GLY A 1 105 ? 9.978 3.719 -0.227 1.00 95.25 105 GLY A N 1
ATOM 819 C CA . GLY A 1 105 ? 9.275 2.443 -0.065 1.00 95.25 105 GLY A CA 1
ATOM 820 C C . GLY A 1 105 ? 9.729 1.651 1.170 1.00 95.25 105 GLY A C 1
ATOM 821 O O . GLY A 1 105 ? 8.916 1.094 1.900 1.00 95.25 105 GLY A O 1
ATOM 822 N N . VAL A 1 106 ? 11.034 1.622 1.456 1.00 95.38 106 VAL A N 1
ATOM 823 C CA . VAL A 1 106 ? 11.583 0.912 2.625 1.00 95.38 106 VAL A CA 1
ATOM 824 C C . VAL A 1 106 ? 11.262 1.646 3.927 1.00 95.38 106 VAL A C 1
ATOM 826 O O . VAL A 1 106 ? 10.810 1.020 4.881 1.00 95.38 106 VAL A O 1
ATOM 829 N N . VAL A 1 107 ? 11.467 2.965 3.974 1.00 93.00 107 VAL A N 1
ATOM 830 C CA . VAL A 1 107 ? 11.149 3.793 5.150 1.00 93.00 107 VAL A CA 1
ATOM 831 C C . VAL A 1 107 ? 9.646 3.793 5.409 1.00 93.00 107 VAL A C 1
ATOM 833 O O . VAL A 1 107 ? 9.228 3.623 6.552 1.00 93.00 107 VAL A O 1
ATOM 836 N N . GLY A 1 108 ? 8.839 3.907 4.350 1.00 91.19 108 GLY A N 1
ATOM 837 C CA . GLY A 1 108 ? 7.386 3.797 4.418 1.00 91.19 108 GLY A CA 1
ATOM 838 C C . GLY A 1 108 ? 6.956 2.493 5.076 1.00 91.19 108 GLY A C 1
ATOM 839 O O . GLY A 1 108 ? 6.179 2.529 6.027 1.00 91.19 108 GLY A O 1
ATOM 840 N N . ALA A 1 109 ? 7.532 1.358 4.673 1.00 91.69 109 ALA A N 1
ATOM 841 C CA . ALA A 1 109 ? 7.182 0.054 5.228 1.00 91.69 109 ALA A CA 1
ATOM 842 C C . ALA A 1 109 ? 7.322 -0.034 6.763 1.00 91.69 109 ALA A C 1
ATOM 844 O O . ALA A 1 109 ? 6.522 -0.717 7.398 1.00 91.69 109 ALA A O 1
ATOM 845 N N . PHE A 1 110 ? 8.251 0.699 7.393 1.00 84.38 110 PHE A N 1
ATOM 846 C CA . PHE A 1 110 ? 8.358 0.765 8.863 1.00 84.38 110 PHE A CA 1
ATOM 847 C C . PHE A 1 110 ? 7.198 1.507 9.547 1.00 84.38 110 PHE A C 1
ATOM 849 O O . PHE A 1 110 ? 7.010 1.370 10.756 1.00 84.38 110 PHE A O 1
ATOM 856 N N . GLY A 1 111 ? 6.397 2.266 8.801 1.00 82.06 111 GLY A N 1
ATOM 857 C CA . GLY A 1 111 ? 5.164 2.871 9.295 1.00 82.06 111 GLY A CA 1
ATOM 858 C C . GLY A 1 111 ? 4.051 1.850 9.559 1.00 82.06 111 GLY A C 1
ATOM 859 O O . GLY A 1 111 ? 3.238 2.077 10.450 1.00 82.06 111 GLY A O 1
ATOM 860 N N . LEU A 1 112 ? 4.036 0.703 8.861 1.00 83.44 112 LEU A N 1
ATOM 861 C CA . LEU A 1 112 ? 3.000 -0.338 8.998 1.00 83.44 112 LEU A CA 1
ATOM 862 C C . LEU A 1 112 ? 2.912 -0.943 10.415 1.00 83.44 112 LEU A C 1
ATOM 864 O O . LEU A 1 112 ? 1.804 -1.011 10.944 1.00 83.44 112 LEU A O 1
ATOM 868 N N . PRO A 1 113 ? 4.018 -1.354 11.071 1.00 76.50 113 PRO A N 1
ATOM 869 C CA . PRO A 1 113 ? 3.984 -1.868 12.442 1.00 76.50 113 PRO A CA 1
ATOM 870 C C . PRO A 1 113 ? 3.473 -0.859 13.469 1.00 76.50 113 PRO A C 1
ATOM 872 O O . PRO A 1 113 ? 2.752 -1.226 14.394 1.00 76.50 113 PRO A O 1
ATOM 875 N N . VAL A 1 114 ? 3.847 0.414 13.308 1.00 77.19 114 VAL A N 1
ATOM 876 C CA . VAL A 1 114 ? 3.428 1.497 14.207 1.00 77.19 114 VAL A CA 1
ATOM 877 C C . VAL A 1 114 ? 1.945 1.798 14.003 1.00 77.19 114 VAL A C 1
ATOM 879 O O . VAL A 1 114 ? 1.203 1.913 14.976 1.00 77.19 114 VAL A O 1
ATOM 882 N N . PHE A 1 115 ? 1.506 1.826 12.744 1.00 74.25 115 PHE A N 1
ATOM 883 C CA . PHE A 1 115 ? 0.106 1.971 12.361 1.00 74.25 115 PHE A CA 1
ATOM 884 C C . PHE A 1 115 ? -0.771 0.832 12.906 1.00 74.25 115 PHE A C 1
ATOM 886 O O . PHE A 1 115 ? -1.889 1.072 13.351 1.00 74.25 115 PHE A O 1
ATOM 893 N N . ALA A 1 116 ? -0.248 -0.395 12.930 1.00 74.25 116 ALA A N 1
ATOM 894 C CA . ALA A 1 116 ? -0.940 -1.593 13.405 1.00 74.25 116 ALA A CA 1
ATOM 895 C C . ALA A 1 116 ? -0.923 -1.788 14.932 1.00 74.25 116 ALA A C 1
ATOM 897 O O . ALA A 1 116 ? -1.482 -2.767 15.430 1.00 74.25 116 ALA A O 1
ATOM 898 N N . SER A 1 117 ? -0.230 -0.925 15.679 1.00 74.94 117 SER A N 1
ATOM 899 C CA . SER A 1 117 ? -0.052 -1.100 17.119 1.00 74.94 117 SER A CA 1
ATOM 900 C C . SER A 1 117 ? -1.337 -0.771 17.882 1.00 74.94 117 SER A C 1
ATOM 902 O O . SER A 1 117 ? -1.802 0.366 17.887 1.00 74.94 117 SER A O 1
ATOM 904 N N . PHE A 1 118 ? -1.877 -1.769 18.584 1.00 64.69 118 PHE A N 1
ATOM 905 C CA . PHE A 1 118 ? -3.134 -1.685 19.340 1.00 64.69 118 PHE A CA 1
ATOM 906 C C . PHE A 1 118 ? -3.070 -0.769 20.579 1.00 64.69 118 PHE A C 1
ATOM 908 O O . PHE A 1 118 ? -4.109 -0.403 21.117 1.00 64.69 118 PHE A O 1
ATOM 915 N N . ASN A 1 119 ? -1.867 -0.385 21.022 1.00 66.50 119 ASN A N 1
ATOM 916 C CA . ASN A 1 119 ? -1.634 0.524 22.154 1.00 66.50 119 ASN A CA 1
ATOM 917 C C . ASN A 1 119 ? -0.967 1.846 21.731 1.00 66.50 119 ASN A C 1
ATOM 919 O O . ASN A 1 119 ? -0.449 2.579 22.577 1.00 66.50 119 ASN A O 1
ATOM 923 N N . ALA A 1 120 ? -0.926 2.158 20.433 1.00 70.69 120 ALA A N 1
ATOM 924 C CA . ALA A 1 120 ? -0.443 3.459 19.985 1.00 70.69 120 ALA A CA 1
ATOM 925 C C . ALA A 1 120 ? -1.401 4.573 20.431 1.00 70.69 120 ALA A C 1
ATOM 927 O O . ALA A 1 120 ? -2.621 4.408 20.414 1.00 70.69 120 ALA A O 1
ATOM 928 N N . SER A 1 121 ? -0.852 5.735 20.793 1.00 78.25 121 SER A N 1
ATOM 929 C CA . SER A 1 121 ? -1.680 6.926 20.983 1.00 78.25 121 SER A CA 1
ATOM 930 C C . SER A 1 121 ? -2.356 7.315 19.657 1.00 78.25 121 SER A C 1
ATOM 932 O O . SER A 1 121 ? -1.773 7.076 18.593 1.00 78.25 121 SER A O 1
ATOM 934 N N . PRO A 1 122 ? -3.537 7.963 19.681 1.00 78.31 122 PRO A N 1
ATOM 935 C CA . PRO A 1 122 ? -4.209 8.415 18.460 1.00 78.31 122 PRO A CA 1
ATOM 936 C C . PRO A 1 122 ? -3.296 9.256 17.558 1.00 78.31 122 PRO A C 1
ATOM 938 O O . PRO A 1 122 ? -3.214 9.022 16.356 1.00 78.31 122 PRO A O 1
ATOM 941 N N . THR A 1 123 ? -2.506 10.159 18.148 1.00 81.69 123 THR A N 1
ATOM 942 C CA . THR A 1 123 ? -1.521 10.975 17.425 1.00 81.69 123 THR A CA 1
ATOM 943 C C . THR A 1 123 ? -0.463 10.126 16.721 1.00 81.69 123 THR A C 1
ATOM 945 O O . THR A 1 123 ? -0.126 10.391 15.568 1.00 81.69 123 THR A O 1
ATOM 948 N N . LEU A 1 124 ? 0.062 9.092 17.388 1.00 83.19 124 LEU A N 1
ATOM 949 C CA . LEU A 1 124 ? 1.052 8.193 16.796 1.00 83.19 124 LEU A CA 1
ATOM 950 C C . LEU A 1 124 ? 0.433 7.350 15.672 1.00 83.19 124 LEU A C 1
ATOM 952 O O . LEU A 1 124 ? 1.058 7.166 14.626 1.00 83.19 124 LEU A O 1
ATOM 956 N N . HIS A 1 125 ? -0.804 6.885 15.852 1.00 82.31 125 HIS A N 1
ATOM 957 C CA . HIS A 1 125 ? -1.546 6.152 14.828 1.00 82.31 125 HIS A CA 1
ATOM 958 C C . HIS A 1 125 ? -1.797 7.017 13.579 1.00 82.31 125 HIS A C 1
ATOM 960 O O . HIS A 1 125 ? -1.497 6.593 12.464 1.00 82.31 125 HIS A O 1
ATOM 966 N N . TYR A 1 126 ? -2.252 8.262 13.743 1.00 83.62 126 TYR A N 1
ATOM 967 C CA . TYR A 1 126 ? -2.502 9.168 12.615 1.00 83.62 126 TYR A CA 1
ATOM 968 C C . TYR A 1 126 ? -1.219 9.572 11.891 1.00 83.62 126 TYR A C 1
ATOM 970 O O . TYR A 1 126 ? -1.153 9.493 10.665 1.00 83.62 126 TYR A O 1
ATOM 978 N N . ASN A 1 127 ? -0.167 9.923 12.634 1.00 87.06 127 ASN A N 1
ATOM 979 C CA . ASN A 1 127 ? 1.111 10.306 12.036 1.00 87.06 127 ASN A CA 1
ATOM 980 C C . ASN A 1 127 ? 1.794 9.132 11.324 1.00 87.06 127 ASN A C 1
ATOM 982 O O . ASN A 1 127 ? 2.391 9.329 10.266 1.00 87.06 127 ASN A O 1
ATOM 986 N N . SER A 1 128 ? 1.687 7.911 11.860 1.00 88.00 128 SER A N 1
ATOM 987 C CA . SER A 1 128 ? 2.207 6.715 11.185 1.00 88.00 128 SER A CA 1
ATOM 988 C C . SER A 1 128 ? 1.410 6.373 9.927 1.00 88.00 128 SER A C 1
ATOM 990 O O . SER A 1 128 ? 2.025 6.087 8.901 1.00 88.00 128 SER A O 1
ATOM 992 N N . ALA A 1 129 ? 0.077 6.491 9.955 1.00 87.38 129 ALA A N 1
ATOM 993 C CA . ALA A 1 129 ? -0.765 6.329 8.770 1.00 87.38 129 ALA A CA 1
ATOM 994 C C . ALA A 1 129 ? -0.398 7.343 7.677 1.00 87.38 129 ALA A C 1
ATOM 996 O O . ALA A 1 129 ? -0.175 6.967 6.527 1.00 87.38 129 ALA A O 1
ATOM 997 N N . PHE A 1 130 ? -0.287 8.624 8.038 1.00 89.06 130 PHE A N 1
ATOM 998 C CA . PHE A 1 130 ? 0.099 9.689 7.116 1.00 89.06 130 PHE A CA 1
ATOM 999 C C . PHE A 1 130 ? 1.498 9.463 6.538 1.00 89.06 130 PHE A C 1
ATOM 1001 O O . PHE A 1 130 ? 1.674 9.485 5.319 1.00 89.06 130 PHE A O 1
ATOM 1008 N N . GLY A 1 131 ? 2.482 9.191 7.400 1.00 91.50 131 GLY A N 1
ATOM 1009 C CA . GLY A 1 131 ? 3.863 8.941 6.997 1.00 91.50 131 GLY A CA 1
ATOM 1010 C C . GLY A 1 131 ? 3.986 7.743 6.057 1.00 91.50 131 GLY A C 1
ATOM 1011 O O . GLY A 1 131 ? 4.609 7.864 5.003 1.00 91.50 131 GLY A O 1
ATOM 1012 N N . PHE A 1 132 ? 3.337 6.622 6.390 1.00 92.81 132 PHE A N 1
ATOM 1013 C CA . PHE A 1 132 ? 3.278 5.436 5.536 1.00 92.81 132 PHE A CA 1
ATOM 1014 C C . PHE A 1 132 ? 2.669 5.762 4.171 1.00 92.81 132 PHE A C 1
ATOM 1016 O O . PHE A 1 132 ? 3.310 5.542 3.142 1.00 92.81 132 PHE A O 1
ATOM 1023 N N . LEU A 1 133 ? 1.462 6.337 4.151 1.00 92.81 133 LEU A N 1
ATOM 1024 C CA . LEU A 1 133 ? 0.737 6.588 2.907 1.00 92.81 133 LEU A CA 1
ATOM 1025 C C . LEU A 1 133 ? 1.478 7.570 1.999 1.00 92.81 133 LEU A C 1
ATOM 1027 O O . LEU A 1 133 ? 1.532 7.350 0.786 1.00 92.81 133 LEU A O 1
ATOM 1031 N N . LEU A 1 134 ? 2.069 8.626 2.565 1.00 92.88 134 LEU A N 1
ATOM 1032 C CA . LEU A 1 134 ? 2.855 9.607 1.820 1.00 92.88 134 LEU A CA 1
ATOM 1033 C C . LEU A 1 134 ? 4.139 8.986 1.261 1.00 92.88 134 LEU A C 1
ATOM 1035 O O . LEU A 1 134 ? 4.457 9.193 0.089 1.00 92.88 134 LEU A O 1
ATOM 1039 N N . CYS A 1 135 ? 4.852 8.193 2.063 1.00 95.50 135 CYS A N 1
ATOM 1040 C CA . CYS A 1 135 ? 6.066 7.524 1.610 1.00 95.50 135 CYS A CA 1
ATOM 1041 C C . CYS A 1 135 ? 5.781 6.545 0.468 1.00 95.50 135 CYS A C 1
ATOM 1043 O O . CYS A 1 135 ? 6.435 6.610 -0.574 1.00 95.50 135 CYS A O 1
ATOM 1045 N N . GLU A 1 136 ? 4.752 5.709 0.608 1.00 94.69 136 GLU A N 1
ATOM 1046 C CA . GLU A 1 136 ? 4.327 4.800 -0.458 1.00 94.69 136 GLU A CA 1
ATOM 1047 C C . GLU A 1 136 ? 3.837 5.564 -1.694 1.00 94.69 136 GLU A C 1
ATOM 1049 O O . GLU A 1 136 ? 4.158 5.179 -2.815 1.00 94.69 136 GLU A O 1
ATOM 1054 N N . THR A 1 137 ? 3.162 6.709 -1.522 1.00 95.31 137 THR A N 1
ATOM 1055 C CA . THR A 1 137 ? 2.789 7.590 -2.645 1.00 95.31 137 THR A CA 1
ATOM 1056 C C . THR A 1 137 ? 4.032 7.996 -3.438 1.00 95.31 137 THR A C 1
ATOM 1058 O O . THR A 1 137 ? 4.116 7.743 -4.643 1.00 95.31 137 THR A O 1
ATOM 1061 N N . VAL A 1 138 ? 5.035 8.578 -2.774 1.00 96.75 138 VAL A N 1
ATOM 1062 C CA . VAL A 1 138 ? 6.281 9.022 -3.423 1.00 96.75 138 VAL A CA 1
ATOM 1063 C C . VAL A 1 138 ? 7.004 7.848 -4.087 1.00 96.75 138 VAL A C 1
ATOM 1065 O O . VAL A 1 138 ? 7.456 7.968 -5.234 1.00 96.75 138 VAL A O 1
ATOM 1068 N N . ALA A 1 139 ? 7.074 6.699 -3.411 1.00 96.81 139 ALA A N 1
ATOM 1069 C CA . ALA A 1 139 ? 7.695 5.490 -3.937 1.00 96.81 139 ALA A CA 1
ATOM 1070 C C . ALA A 1 139 ? 6.987 4.989 -5.205 1.00 96.81 139 ALA A C 1
ATOM 1072 O O . ALA A 1 139 ? 7.645 4.730 -6.217 1.00 96.81 139 ALA A O 1
ATOM 1073 N N . MET A 1 140 ? 5.654 4.914 -5.192 1.00 96.50 140 MET A N 1
ATOM 1074 C CA . MET A 1 140 ? 4.829 4.465 -6.315 1.00 96.50 140 MET A CA 1
ATOM 1075 C C . MET A 1 140 ? 4.915 5.416 -7.514 1.00 96.50 140 MET A C 1
ATOM 1077 O O . MET A 1 140 ? 5.181 4.960 -8.628 1.00 96.50 140 MET A O 1
ATOM 1081 N N . PHE A 1 141 ? 4.776 6.729 -7.315 1.00 97.06 141 PHE A N 1
ATOM 1082 C CA . PHE A 1 141 ? 4.897 7.706 -8.407 1.00 97.06 141 PHE A CA 1
ATOM 1083 C C . PHE A 1 141 ? 6.281 7.660 -9.056 1.00 97.06 141 PHE A C 1
ATOM 1085 O O . PHE A 1 141 ? 6.396 7.545 -10.280 1.00 97.06 141 PHE A O 1
ATOM 1092 N N . THR A 1 142 ? 7.335 7.674 -8.238 1.00 96.75 142 THR A N 1
ATOM 1093 C CA . THR A 1 142 ? 8.716 7.628 -8.730 1.00 96.75 142 THR A CA 1
ATOM 1094 C C . THR A 1 142 ? 8.981 6.325 -9.481 1.00 96.75 142 THR A C 1
ATOM 1096 O O . THR A 1 142 ? 9.510 6.331 -10.592 1.00 96.75 142 THR A O 1
ATOM 1099 N N . ASN A 1 143 ? 8.556 5.189 -8.927 1.00 95.75 143 ASN A N 1
ATOM 1100 C CA . ASN A 1 143 ? 8.709 3.885 -9.560 1.00 95.75 143 ASN A CA 1
ATOM 1101 C C . ASN A 1 143 ? 7.960 3.783 -10.897 1.00 95.75 143 ASN A C 1
ATOM 1103 O O . ASN A 1 143 ? 8.533 3.293 -11.875 1.00 95.75 143 ASN A O 1
ATOM 1107 N N . THR A 1 144 ? 6.717 4.262 -10.947 1.00 96.25 144 THR A N 1
ATOM 1108 C CA . THR A 1 144 ? 5.887 4.261 -12.160 1.00 96.25 144 THR A CA 1
ATOM 1109 C C . THR A 1 144 ? 6.524 5.126 -13.243 1.00 96.25 144 THR A C 1
ATOM 1111 O O . THR A 1 144 ? 6.647 4.697 -14.393 1.00 96.25 144 THR A O 1
ATOM 1114 N N . TYR A 1 145 ? 7.031 6.307 -12.872 1.00 96.25 145 TYR A N 1
ATOM 1115 C CA . TYR A 1 145 ? 7.780 7.173 -13.781 1.00 96.25 145 TYR A CA 1
ATOM 1116 C C . TYR A 1 145 ? 9.034 6.482 -14.333 1.00 96.25 145 TYR A C 1
ATOM 1118 O O . TYR A 1 145 ? 9.279 6.505 -15.539 1.00 96.25 145 TYR A O 1
ATOM 1126 N N . LEU A 1 146 ? 9.807 5.796 -13.485 1.00 94.81 146 LEU A N 1
ATOM 1127 C CA . LEU A 1 146 ? 10.965 5.021 -13.939 1.00 94.81 146 LEU A CA 1
ATOM 1128 C C . LEU A 1 146 ? 10.567 3.920 -14.927 1.00 94.81 146 LEU A C 1
ATOM 1130 O O . LEU A 1 146 ? 11.266 3.710 -15.915 1.00 94.81 146 LEU A O 1
ATOM 1134 N N . ASN A 1 147 ? 9.439 3.241 -14.710 1.00 93.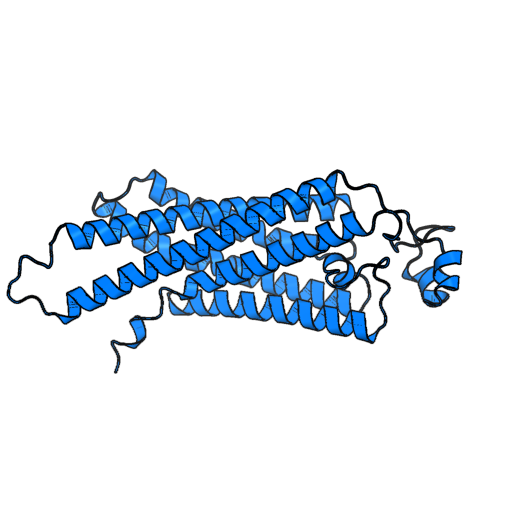50 147 ASN A N 1
ATOM 1135 C CA . ASN A 1 147 ? 8.957 2.222 -15.644 1.00 93.50 147 ASN A CA 1
ATOM 1136 C C . ASN A 1 147 ? 8.484 2.805 -16.974 1.00 93.50 147 ASN A C 1
ATOM 1138 O O . ASN A 1 147 ? 8.753 2.212 -18.019 1.00 93.50 147 ASN A O 1
ATOM 1142 N N . TYR A 1 148 ? 7.881 3.992 -16.961 1.00 94.38 148 TYR A N 1
ATOM 1143 C CA . TYR A 1 148 ? 7.610 4.746 -18.180 1.00 94.38 148 TYR A CA 1
ATOM 1144 C C . TYR A 1 148 ? 8.903 5.090 -18.938 1.00 94.38 148 TYR A C 1
ATOM 1146 O O . TYR A 1 148 ?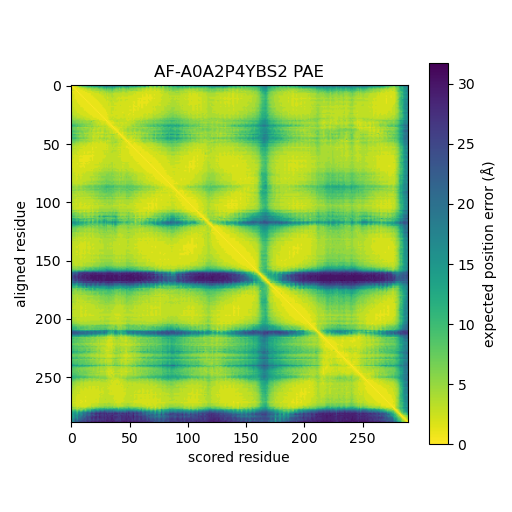 8.993 4.884 -20.148 1.00 94.38 148 TYR A O 1
ATOM 1154 N N . ARG A 1 149 ? 9.951 5.540 -18.235 1.00 94.31 149 ARG A N 1
ATOM 1155 C CA . ARG A 1 149 ? 11.260 5.820 -18.853 1.00 94.31 149 ARG A CA 1
ATOM 1156 C C . ARG A 1 149 ? 11.905 4.567 -19.443 1.00 94.31 149 ARG A C 1
ATOM 1158 O O . ARG A 1 149 ? 12.397 4.625 -20.565 1.00 94.31 149 ARG A O 1
ATOM 1165 N N . ILE A 1 150 ? 11.847 3.437 -18.740 1.00 92.12 150 ILE A N 1
ATOM 1166 C CA . ILE A 1 150 ? 12.327 2.138 -19.242 1.00 92.12 150 ILE A CA 1
ATOM 1167 C C . ILE A 1 150 ? 11.552 1.717 -20.498 1.00 92.12 150 ILE A C 1
ATOM 1169 O O . ILE A 1 150 ? 12.158 1.242 -21.459 1.00 92.12 150 ILE A O 1
ATOM 1173 N N . PHE A 1 151 ? 10.230 1.915 -20.519 1.00 92.62 151 PHE A N 1
ATOM 1174 C CA . PHE A 1 151 ? 9.405 1.665 -21.702 1.00 92.62 151 PHE A CA 1
ATOM 1175 C C . PHE A 1 151 ? 9.863 2.502 -22.903 1.00 92.62 151 PHE A C 1
ATOM 1177 O O . PHE A 1 151 ? 10.044 1.948 -23.986 1.00 92.62 151 PHE A O 1
ATOM 1184 N N . LEU A 1 152 ? 10.097 3.806 -22.714 1.00 92.81 152 LEU A N 1
ATOM 1185 C CA . LEU A 1 152 ? 10.569 4.687 -23.787 1.00 92.81 152 LEU A CA 1
ATOM 1186 C C . LEU A 1 152 ? 11.934 4.259 -24.333 1.00 92.81 152 LEU A C 1
ATOM 1188 O O . LEU A 1 152 ? 12.096 4.210 -25.548 1.00 92.81 152 LEU A O 1
ATOM 1192 N N . VAL A 1 153 ? 12.878 3.892 -23.461 1.00 91.00 153 VAL A N 1
ATOM 1193 C CA . VAL A 1 153 ? 14.204 3.408 -23.882 1.00 91.00 153 VAL A CA 1
ATOM 1194 C C . VAL A 1 153 ? 14.082 2.123 -24.703 1.00 91.00 153 VAL A C 1
ATOM 1196 O O . VAL A 1 153 ? 14.610 2.044 -25.812 1.00 91.00 153 VAL A O 1
ATOM 1199 N N . LYS A 1 154 ? 13.321 1.134 -24.215 1.00 89.12 154 LYS A N 1
ATOM 1200 C CA . LYS A 1 154 ? 13.092 -0.121 -24.952 1.00 89.12 154 LYS A CA 1
ATOM 1201 C C . LYS A 1 154 ? 12.392 0.109 -26.291 1.00 89.12 154 LYS A C 1
ATOM 1203 O O . LYS A 1 154 ? 12.680 -0.593 -27.257 1.00 89.12 154 LYS A O 1
ATOM 1208 N N . ARG A 1 155 ? 11.480 1.081 -26.357 1.00 89.88 155 ARG A N 1
ATOM 1209 C CA . ARG A 1 155 ? 10.813 1.472 -27.601 1.00 89.88 155 ARG A CA 1
ATOM 1210 C C . ARG A 1 155 ? 11.797 2.108 -28.580 1.00 89.88 155 ARG A C 1
ATOM 1212 O O . ARG A 1 155 ? 11.849 1.674 -29.722 1.00 89.88 155 ARG A O 1
ATOM 1219 N N . SER A 1 156 ? 12.628 3.050 -28.129 1.00 87.38 156 SER A N 1
ATOM 1220 C CA . SER A 1 156 ? 13.645 3.665 -28.989 1.00 87.38 156 SER A CA 1
ATOM 1221 C C . SER A 1 156 ? 14.678 2.659 -29.497 1.00 87.38 156 SER A C 1
ATOM 1223 O O . SER A 1 156 ? 15.088 2.753 -30.644 1.00 87.38 156 SER A O 1
ATOM 1225 N N . GLU A 1 157 ? 15.064 1.664 -28.689 1.00 83.69 157 GLU A N 1
ATOM 1226 C CA . GLU A 1 157 ? 15.968 0.587 -29.125 1.00 83.69 157 GLU A CA 1
ATOM 1227 C C . GLU A 1 157 ? 15.361 -0.273 -30.240 1.00 83.69 157 GLU A C 1
ATOM 1229 O O . GLU A 1 157 ? 16.081 -0.759 -31.111 1.00 83.69 157 GLU A O 1
ATOM 1234 N N . MET A 1 158 ? 14.040 -0.462 -30.216 1.00 80.56 158 MET A N 1
ATOM 1235 C CA . MET A 1 158 ? 13.306 -1.182 -31.253 1.00 80.56 158 MET A CA 1
ATOM 1236 C C . MET A 1 158 ? 13.167 -0.344 -32.529 1.00 80.56 158 MET A C 1
ATOM 1238 O O . MET A 1 158 ? 13.439 -0.848 -33.617 1.00 80.56 158 MET A O 1
ATOM 1242 N N . ASP A 1 159 ? 12.795 0.930 -32.383 1.00 80.75 159 ASP A N 1
ATOM 1243 C CA . ASP A 1 159 ? 12.568 1.860 -33.495 1.00 80.75 159 ASP A CA 1
ATOM 1244 C C . ASP A 1 159 ? 13.880 2.240 -34.211 1.00 80.75 159 ASP A C 1
ATOM 1246 O O . ASP A 1 159 ? 13.894 2.393 -35.430 1.00 80.75 159 ASP A O 1
ATOM 1250 N N . ALA A 1 160 ? 15.004 2.325 -33.486 1.00 75.06 160 ALA A N 1
ATOM 1251 C CA . ALA A 1 160 ? 16.327 2.628 -34.045 1.00 75.06 160 ALA A CA 1
ATOM 1252 C C . ALA A 1 160 ? 16.885 1.522 -34.962 1.00 75.06 160 ALA A C 1
ATOM 1254 O O . ALA A 1 160 ? 17.950 1.692 -35.552 1.00 75.06 160 ALA A O 1
ATOM 1255 N N . GLY A 1 161 ? 16.194 0.386 -35.095 1.00 61.31 161 GLY A N 1
ATOM 1256 C CA . GLY A 1 161 ? 16.463 -0.564 -36.171 1.00 61.31 161 GLY A CA 1
ATOM 1257 C C . GLY A 1 161 ? 17.828 -1.252 -36.114 1.00 61.31 161 GLY A C 1
ATOM 1258 O O . GLY A 1 161 ? 18.192 -1.896 -37.095 1.00 61.31 161 GLY A O 1
ATOM 1259 N N . VAL A 1 162 ? 18.538 -1.222 -34.975 1.00 54.38 162 VAL A N 1
ATOM 1260 C CA . VAL A 1 162 ? 19.814 -1.949 -34.750 1.00 54.38 162 VAL A CA 1
ATOM 1261 C C . VAL A 1 162 ? 19.680 -3.463 -35.034 1.00 54.38 162 VAL A C 1
ATOM 1263 O O . VAL A 1 162 ? 20.673 -4.164 -35.180 1.00 54.38 162 VAL A O 1
ATOM 1266 N N . PHE A 1 163 ? 18.449 -3.965 -35.190 1.00 51.44 163 PHE A N 1
ATOM 1267 C CA . PHE A 1 163 ? 18.120 -5.354 -35.518 1.00 51.44 163 PHE A CA 1
ATOM 1268 C C . PHE A 1 163 ? 17.358 -5.543 -36.846 1.00 51.44 163 PHE A C 1
ATOM 1270 O O . PHE A 1 163 ? 17.056 -6.679 -37.203 1.00 51.44 163 PHE A O 1
ATOM 1277 N N . ILE A 1 164 ? 17.005 -4.465 -37.560 1.00 47.81 164 ILE A N 1
ATOM 1278 C CA . ILE A 1 164 ? 16.276 -4.510 -38.848 1.00 47.81 164 ILE A CA 1
ATOM 1279 C C . ILE A 1 164 ? 17.253 -4.464 -40.034 1.00 47.81 164 ILE A C 1
ATOM 1281 O O . ILE A 1 164 ? 16.921 -4.917 -41.128 1.00 47.81 164 ILE A O 1
ATOM 1285 N N . THR A 1 165 ? 18.475 -3.964 -39.831 1.00 47.00 165 THR A N 1
ATOM 1286 C CA . THR A 1 165 ? 19.487 -3.867 -40.894 1.00 47.00 165 THR A CA 1
ATOM 1287 C C . THR A 1 165 ? 20.104 -5.205 -41.281 1.00 47.00 165 THR A C 1
ATOM 1289 O O . THR A 1 165 ? 20.646 -5.316 -42.380 1.00 47.00 165 THR A O 1
ATOM 1292 N N . ASP A 1 166 ? 19.984 -6.235 -40.444 1.00 48.22 166 ASP A N 1
ATOM 1293 C CA . ASP A 1 166 ? 20.491 -7.553 -40.787 1.00 48.22 166 ASP A CA 1
ATOM 1294 C C . ASP A 1 166 ? 19.379 -8.379 -41.439 1.00 48.22 166 ASP A C 1
ATOM 1296 O O . ASP A 1 166 ? 18.501 -8.939 -40.778 1.00 48.22 166 ASP A O 1
ATOM 1300 N N . ARG A 1 167 ? 19.410 -8.470 -42.772 1.00 49.59 167 ARG A N 1
ATOM 1301 C CA . ARG A 1 167 ? 18.503 -9.311 -43.578 1.00 49.59 167 ARG A CA 1
ATOM 1302 C C . ARG A 1 167 ? 18.577 -10.805 -43.172 1.00 49.59 167 ARG A C 1
ATOM 1304 O O . ARG A 1 167 ? 17.738 -11.590 -43.608 1.00 49.59 167 ARG A O 1
ATOM 1311 N N . TYR A 1 168 ? 19.536 -11.164 -42.306 1.00 51.25 168 TYR A N 1
ATOM 1312 C CA . TYR A 1 168 ? 19.778 -12.479 -41.704 1.00 51.25 168 TYR A CA 1
ATOM 1313 C C . TYR A 1 168 ? 19.599 -12.539 -40.171 1.00 51.25 168 TYR A C 1
ATOM 1315 O O . TYR A 1 168 ? 19.843 -13.587 -39.570 1.00 51.25 168 TYR A O 1
ATOM 1323 N N . GLY A 1 169 ? 19.141 -11.465 -39.519 1.00 57.47 169 GLY A N 1
ATOM 1324 C CA . GLY A 1 169 ? 18.863 -11.468 -38.082 1.00 57.47 169 GLY A CA 1
ATOM 1325 C C . GLY A 1 169 ? 17.800 -12.520 -37.716 1.00 57.47 169 GLY A C 1
ATOM 1326 O O . GLY A 1 169 ? 16.750 -12.580 -38.369 1.00 57.47 169 GLY A O 1
ATOM 1327 N N . PRO A 1 170 ? 18.000 -13.363 -36.684 1.00 59.59 170 PRO A N 1
ATOM 1328 C CA . PRO A 1 170 ? 17.030 -14.398 -36.348 1.00 59.59 170 PRO A CA 1
ATOM 1329 C C . PRO A 1 170 ? 15.678 -13.767 -35.983 1.00 59.59 170 PRO A C 1
ATOM 1331 O O . PRO A 1 170 ? 15.588 -12.980 -35.040 1.00 59.59 170 PRO A O 1
ATOM 1334 N N . ARG A 1 171 ? 14.593 -14.162 -36.670 1.00 63.72 171 ARG A N 1
ATOM 1335 C CA . ARG A 1 171 ? 13.200 -13.751 -36.359 1.00 63.72 171 ARG A CA 1
ATOM 1336 C C . ARG A 1 171 ? 12.801 -13.991 -34.891 1.00 63.72 171 ARG A C 1
ATOM 1338 O O . ARG A 1 171 ? 11.798 -13.451 -34.432 1.00 63.72 171 ARG A O 1
ATOM 1345 N N . SER A 1 172 ? 13.550 -14.814 -34.159 1.00 66.12 172 SER A N 1
ATOM 1346 C CA . SER A 1 172 ? 13.391 -15.036 -32.722 1.00 66.12 172 SER A CA 1
ATOM 1347 C C . SER A 1 172 ? 13.774 -13.812 -31.882 1.00 66.12 172 SER A C 1
ATOM 1349 O O . SER A 1 172 ? 13.068 -13.507 -30.926 1.00 66.12 172 SER A O 1
ATOM 1351 N N . VAL A 1 173 ? 14.818 -13.060 -32.250 1.00 69.69 173 VAL A N 1
ATOM 1352 C CA . VAL A 1 173 ? 15.314 -11.911 -31.466 1.00 69.69 173 VAL A CA 1
ATOM 1353 C C . VAL A 1 173 ? 14.315 -10.753 -31.482 1.00 69.69 173 VAL A C 1
ATOM 1355 O O . VAL A 1 173 ? 14.024 -10.171 -30.436 1.00 69.69 173 VAL A O 1
ATOM 1358 N N . SER A 1 174 ? 13.727 -10.456 -32.644 1.00 70.44 174 SER A N 1
ATOM 1359 C CA . SER A 1 174 ? 12.709 -9.406 -32.770 1.00 70.44 174 SER A CA 1
ATOM 1360 C C . SER A 1 174 ? 11.429 -9.744 -32.001 1.00 70.44 174 SER A C 1
ATOM 1362 O O . SER A 1 174 ? 10.874 -8.875 -31.329 1.00 70.44 174 SER A O 1
ATOM 1364 N N . ARG A 1 175 ? 10.992 -11.013 -32.018 1.00 75.19 175 ARG A N 1
ATOM 1365 C CA . ARG A 1 175 ? 9.846 -11.477 -31.218 1.00 75.19 175 ARG A CA 1
ATOM 1366 C C . ARG A 1 175 ? 10.095 -11.348 -29.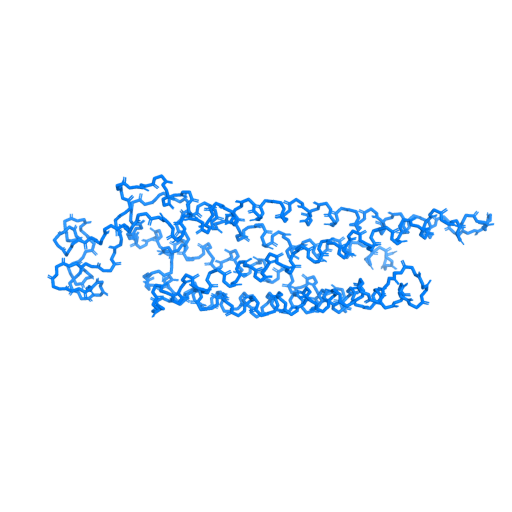718 1.00 75.19 175 ARG A C 1
ATOM 1368 O O . ARG A 1 175 ? 9.210 -10.867 -29.021 1.00 75.19 175 ARG A O 1
ATOM 1375 N N . ILE A 1 176 ? 11.283 -11.722 -29.237 1.00 76.50 176 ILE A N 1
ATOM 1376 C CA . ILE A 1 176 ? 11.648 -11.601 -27.815 1.00 76.50 176 ILE A CA 1
ATOM 1377 C C . ILE A 1 176 ? 11.632 -10.130 -27.384 1.00 76.50 176 ILE A C 1
ATOM 1379 O O . ILE A 1 176 ? 11.024 -9.778 -26.380 1.00 76.50 176 ILE A O 1
ATOM 1383 N N . LYS A 1 177 ? 12.234 -9.230 -28.169 1.00 77.75 177 LYS A N 1
ATOM 1384 C CA . LYS A 1 177 ? 12.238 -7.792 -27.850 1.00 77.75 177 LYS A CA 1
ATOM 1385 C C . LYS A 1 177 ? 10.844 -7.169 -27.876 1.00 77.75 177 LYS A C 1
ATOM 1387 O O . LYS A 1 177 ? 10.545 -6.305 -27.050 1.00 77.75 177 LYS A O 1
ATOM 1392 N N . LEU A 1 178 ? 9.987 -7.613 -28.795 1.00 82.69 178 LEU A N 1
ATOM 1393 C CA . LEU A 1 178 ? 8.587 -7.202 -28.836 1.00 82.69 178 LEU A CA 1
ATOM 1394 C C . LEU A 1 178 ? 7.816 -7.688 -27.603 1.00 82.69 178 LEU A C 1
ATOM 1396 O O . LEU A 1 178 ? 7.074 -6.903 -27.013 1.00 82.69 178 LEU A O 1
ATOM 1400 N N . GLY A 1 179 ? 8.042 -8.936 -27.190 1.00 81.94 179 GLY A N 1
ATOM 1401 C CA . GLY A 1 179 ? 7.509 -9.513 -25.957 1.00 81.94 179 GLY A CA 1
ATOM 1402 C C . GLY A 1 179 ? 7.924 -8.723 -24.715 1.00 81.94 179 GLY A C 1
ATOM 1403 O O . GLY A 1 179 ? 7.070 -8.242 -23.964 1.00 81.94 179 GLY A O 1
ATOM 1404 N N . GLU A 1 180 ? 9.221 -8.434 -24.571 1.00 83.44 180 GLU A N 1
ATOM 1405 C CA . GLU A 1 180 ? 9.746 -7.583 -23.499 1.00 83.44 180 GLU A CA 1
ATOM 1406 C C . GLU A 1 180 ? 9.090 -6.193 -23.480 1.00 83.44 180 GLU A C 1
ATOM 1408 O O . GLU A 1 180 ? 8.712 -5.701 -22.413 1.00 83.44 180 GLU A O 1
ATOM 1413 N N . LEU A 1 181 ? 8.948 -5.541 -24.641 1.00 86.81 181 LEU A N 1
ATOM 1414 C CA . LEU A 1 181 ? 8.324 -4.218 -24.738 1.00 86.81 181 LEU A CA 1
ATOM 1415 C C . LEU A 1 181 ? 6.849 -4.265 -24.318 1.00 86.81 181 LEU A C 1
ATOM 1417 O O . LEU A 1 181 ? 6.395 -3.402 -23.561 1.00 86.81 181 LEU A O 1
ATOM 1421 N N . GLN A 1 182 ? 6.105 -5.273 -24.776 1.00 87.38 182 GLN A N 1
ATOM 1422 C CA . GLN A 1 182 ? 4.708 -5.480 -24.395 1.00 87.38 182 GLN A CA 1
ATOM 1423 C C . GLN A 1 182 ? 4.568 -5.770 -22.897 1.00 87.38 182 GLN A C 1
ATOM 1425 O O . GLN A 1 182 ? 3.676 -5.215 -22.251 1.00 87.38 182 GLN A O 1
ATOM 1430 N N . ALA A 1 183 ? 5.470 -6.570 -22.323 1.00 85.12 183 ALA A N 1
ATOM 1431 C CA . ALA A 1 183 ? 5.499 -6.864 -20.895 1.00 85.12 183 ALA A CA 1
ATOM 1432 C C . ALA A 1 183 ? 5.756 -5.600 -20.061 1.00 85.12 183 ALA A C 1
ATOM 1434 O O . ALA A 1 183 ? 5.023 -5.335 -19.106 1.00 85.12 183 ALA A O 1
ATOM 1435 N N . VAL A 1 184 ? 6.731 -4.770 -20.454 1.00 87.00 184 VAL A N 1
ATOM 1436 C CA . VAL A 1 184 ? 7.014 -3.489 -19.780 1.00 87.00 184 VAL A CA 1
ATOM 1437 C C . VAL A 1 184 ? 5.835 -2.524 -19.915 1.00 87.00 184 VAL A C 1
ATOM 1439 O O . VAL A 1 184 ? 5.446 -1.910 -18.923 1.00 87.00 184 VAL A O 1
ATOM 1442 N N . LYS A 1 185 ? 5.220 -2.423 -21.102 1.00 89.88 185 LYS A N 1
ATOM 1443 C CA . LYS A 1 185 ? 4.022 -1.597 -21.324 1.00 89.88 185 LYS A CA 1
ATOM 1444 C C . LYS A 1 185 ? 2.868 -2.037 -20.425 1.00 89.88 185 LYS A C 1
ATOM 1446 O O . LYS A 1 185 ? 2.239 -1.201 -19.784 1.00 89.88 185 LYS A O 1
ATOM 1451 N N . ARG A 1 186 ? 2.594 -3.343 -20.355 1.00 88.88 186 ARG A N 1
ATOM 1452 C CA . ARG A 1 186 ? 1.540 -3.902 -19.496 1.00 88.88 186 ARG A CA 1
ATOM 1453 C C . ARG A 1 186 ? 1.827 -3.638 -18.019 1.00 88.88 186 ARG A C 1
ATOM 1455 O O . ARG A 1 186 ? 0.914 -3.235 -17.306 1.00 88.88 186 ARG A O 1
ATOM 1462 N N . GLY A 1 187 ? 3.070 -3.836 -17.579 1.00 89.31 187 GLY A N 1
ATOM 1463 C CA . GLY A 1 187 ? 3.507 -3.519 -16.218 1.00 89.31 187 GLY A CA 1
ATOM 1464 C C . GLY A 1 187 ? 3.264 -2.051 -15.874 1.00 89.31 187 GLY A C 1
ATOM 1465 O O . GLY A 1 187 ? 2.581 -1.765 -14.897 1.00 89.31 187 GLY A O 1
ATOM 1466 N N . PHE A 1 188 ? 3.711 -1.135 -16.738 1.00 91.62 188 PHE A N 1
ATOM 1467 C CA . PHE A 1 188 ? 3.480 0.303 -16.583 1.00 91.62 188 PHE A CA 1
ATOM 1468 C C . PHE A 1 188 ? 1.990 0.659 -16.499 1.00 91.62 188 PHE A C 1
ATOM 1470 O O . PHE A 1 188 ? 1.606 1.429 -15.628 1.00 91.62 188 PHE A O 1
ATOM 1477 N N . LEU A 1 189 ? 1.139 0.095 -17.360 1.00 92.81 189 LEU A N 1
ATOM 1478 C CA . LEU A 1 189 ? -0.300 0.377 -17.322 1.00 92.81 189 LEU A CA 1
ATOM 1479 C C . LEU A 1 189 ? -0.947 -0.103 -16.018 1.00 92.81 189 LEU A C 1
ATOM 1481 O O . LEU A 1 189 ? -1.761 0.616 -15.448 1.00 92.81 189 LEU A O 1
ATOM 1485 N N . ILE A 1 190 ? -0.569 -1.289 -15.526 1.00 93.00 190 ILE A N 1
ATOM 1486 C CA . ILE A 1 190 ? -1.051 -1.799 -14.234 1.00 93.00 190 ILE A CA 1
ATOM 1487 C C . ILE A 1 190 ? -0.606 -0.870 -13.104 1.00 93.00 190 ILE A C 1
ATOM 1489 O O . ILE A 1 190 ? -1.432 -0.484 -12.281 1.00 93.00 190 ILE A O 1
ATOM 1493 N N . GLU A 1 191 ? 0.675 -0.503 -13.074 1.00 94.56 191 GLU A N 1
ATOM 1494 C CA . GLU A 1 191 ? 1.223 0.414 -12.075 1.00 94.56 191 GLU A CA 1
ATOM 1495 C C . GLU A 1 191 ? 0.514 1.765 -12.107 1.00 94.56 191 GLU A C 1
ATOM 1497 O O . GLU A 1 191 ? 0.040 2.218 -11.072 1.00 94.56 191 GLU A O 1
ATOM 1502 N N . PHE A 1 192 ? 0.352 2.360 -13.289 1.00 95.69 192 PHE A N 1
ATOM 1503 C CA . PHE A 1 192 ? -0.330 3.637 -13.473 1.00 95.69 192 PHE A CA 1
ATOM 1504 C C . PHE A 1 192 ? -1.780 3.595 -12.979 1.00 95.69 192 PHE A C 1
ATOM 1506 O O . PHE A 1 192 ? -2.199 4.479 -12.232 1.00 95.69 192 PHE A O 1
ATOM 1513 N N . SER A 1 193 ? -2.537 2.547 -13.328 1.00 95.94 193 SER A N 1
ATOM 1514 C CA . SER A 1 193 ? -3.897 2.358 -12.810 1.00 95.94 193 SER A CA 1
ATOM 1515 C C . SER A 1 193 ? -3.918 2.217 -11.288 1.00 95.94 193 SER A C 1
ATOM 1517 O O . SER A 1 193 ? -4.776 2.803 -10.633 1.00 95.94 193 SER A O 1
ATOM 1519 N N . CYS A 1 194 ? -2.975 1.468 -10.712 1.00 96.50 194 CYS A N 1
ATOM 1520 C CA . CYS A 1 194 ? -2.864 1.319 -9.264 1.00 96.50 194 CYS A CA 1
ATOM 1521 C C . CYS A 1 194 ? -2.499 2.636 -8.574 1.00 96.50 194 CYS A C 1
ATOM 1523 O O . CYS A 1 194 ? -3.116 2.942 -7.563 1.00 96.50 194 CYS A O 1
ATOM 1525 N N . VAL A 1 195 ? -1.559 3.425 -9.111 1.00 96.75 195 VAL A N 1
ATOM 1526 C CA . VAL A 1 195 ? -1.208 4.746 -8.560 1.00 96.75 195 VAL A CA 1
ATOM 1527 C C . VAL A 1 195 ? -2.415 5.673 -8.591 1.00 96.75 195 VAL A C 1
ATOM 1529 O O . VAL A 1 195 ? -2.732 6.269 -7.571 1.00 96.75 195 VAL A O 1
ATOM 1532 N N . ALA A 1 196 ? -3.133 5.748 -9.714 1.00 96.69 196 ALA A N 1
ATOM 1533 C CA . ALA A 1 196 ? -4.314 6.601 -9.828 1.00 96.69 196 ALA A CA 1
ATOM 1534 C C . ALA A 1 196 ? -5.392 6.239 -8.792 1.00 96.69 196 ALA A C 1
ATOM 1536 O O . ALA A 1 196 ? -5.893 7.114 -8.087 1.00 96.69 196 ALA A O 1
ATOM 1537 N N . LEU A 1 197 ? -5.715 4.947 -8.657 1.00 96.75 197 LEU A N 1
ATOM 1538 C CA . LEU A 1 197 ? -6.691 4.474 -7.670 1.00 96.75 197 LEU A CA 1
ATOM 1539 C C . LEU A 1 197 ? -6.202 4.682 -6.231 1.00 96.75 197 LEU A C 1
ATOM 1541 O O . LEU A 1 197 ? -6.968 5.142 -5.391 1.00 96.75 197 LEU A O 1
ATOM 1545 N N . TYR A 1 198 ? -4.928 4.397 -5.957 1.00 96.44 198 TYR A N 1
ATOM 1546 C CA . TYR A 1 198 ? -4.318 4.609 -4.647 1.00 96.44 198 TYR A CA 1
ATOM 1547 C C . TYR A 1 198 ? -4.375 6.086 -4.242 1.00 96.44 198 TYR A C 1
ATOM 1549 O O . TYR A 1 198 ? -4.800 6.406 -3.137 1.00 96.44 198 TYR A O 1
ATOM 1557 N N . THR A 1 199 ? -4.032 7.004 -5.149 1.00 95.25 199 THR A N 1
ATOM 1558 C CA . THR A 1 199 ? -4.115 8.449 -4.903 1.00 95.25 199 THR A CA 1
ATOM 1559 C C . THR A 1 199 ? -5.545 8.897 -4.622 1.00 95.25 199 THR A C 1
ATOM 1561 O O . THR A 1 199 ? -5.751 9.664 -3.685 1.00 95.25 199 THR A O 1
ATOM 1564 N N . MET A 1 200 ? -6.539 8.390 -5.359 1.00 95.12 200 MET A N 1
ATOM 1565 C CA . MET A 1 200 ? -7.951 8.665 -5.059 1.00 95.12 200 MET A CA 1
ATOM 1566 C C . MET A 1 200 ? -8.317 8.210 -3.642 1.00 95.12 200 MET A C 1
ATOM 1568 O O . MET A 1 200 ? -8.915 8.972 -2.885 1.00 95.12 200 MET A O 1
ATOM 1572 N N . CYS A 1 201 ? -7.904 7.002 -3.246 1.00 95.38 201 CYS A N 1
ATOM 1573 C CA . CYS A 1 201 ? -8.131 6.501 -1.894 1.00 95.38 201 CYS A CA 1
ATOM 1574 C C . CYS A 1 201 ? -7.419 7.348 -0.828 1.00 95.38 201 CYS A C 1
ATOM 1576 O O . CYS A 1 201 ? -8.033 7.655 0.187 1.00 95.38 201 CYS A O 1
ATOM 1578 N N . VAL A 1 202 ? -6.177 7.786 -1.053 1.00 93.19 202 VAL A N 1
ATOM 1579 C CA . VAL A 1 202 ? -5.426 8.644 -0.115 1.00 93.19 202 VAL A CA 1
ATOM 1580 C C . VAL A 1 202 ? -6.075 10.022 0.041 1.00 93.19 202 VAL A C 1
ATOM 1582 O O . VAL A 1 202 ? -6.210 10.500 1.167 1.00 93.19 202 VAL A O 1
ATOM 1585 N N . ILE A 1 203 ? -6.516 10.639 -1.061 1.00 92.25 203 ILE A N 1
ATOM 1586 C CA . ILE A 1 203 ? -7.203 11.942 -1.053 1.00 92.25 203 ILE A CA 1
ATOM 1587 C C . ILE A 1 203 ? -8.529 11.865 -0.295 1.00 92.25 203 ILE A C 1
ATOM 1589 O O . ILE A 1 203 ? -8.926 12.847 0.316 1.00 92.25 203 ILE A O 1
ATOM 1593 N N . VAL A 1 204 ? -9.207 10.716 -0.301 1.00 91.81 204 VAL A N 1
ATOM 1594 C CA . VAL A 1 204 ? -10.420 10.507 0.501 1.00 91.81 204 VAL A CA 1
ATOM 1595 C C . VAL A 1 204 ? -10.073 10.168 1.954 1.00 91.81 204 VAL A C 1
ATOM 1597 O O . VAL A 1 204 ? -10.663 10.718 2.878 1.00 91.81 204 VAL A O 1
ATOM 1600 N N . TYR A 1 205 ? -9.103 9.282 2.173 1.00 89.25 205 TYR A N 1
ATOM 1601 C CA . TYR A 1 205 ? -8.764 8.756 3.493 1.00 89.25 205 TYR A CA 1
ATOM 1602 C C . TYR A 1 205 ? -8.176 9.822 4.421 1.00 89.25 205 TYR A C 1
ATOM 1604 O O . TYR A 1 205 ? -8.619 9.935 5.561 1.00 89.25 205 TYR A O 1
ATOM 1612 N N . LEU A 1 206 ? -7.198 10.612 3.958 1.00 86.12 206 LEU A N 1
ATOM 1613 C CA . LEU A 1 206 ? -6.481 11.552 4.826 1.00 86.12 206 LEU A CA 1
ATOM 1614 C C . LEU A 1 206 ? -7.371 12.683 5.368 1.00 86.12 206 LEU A C 1
ATOM 1616 O O . LEU A 1 206 ? -7.344 12.902 6.578 1.00 86.12 206 LEU A O 1
ATOM 1620 N N . PRO A 1 207 ? -8.197 13.377 4.562 1.00 85.25 207 PRO A N 1
ATOM 1621 C CA . PRO A 1 207 ? -9.098 14.394 5.096 1.00 85.25 207 PRO A CA 1
ATOM 1622 C C . PRO A 1 207 ? -10.108 13.816 6.080 1.00 85.25 207 PRO A C 1
ATOM 1624 O O . PRO A 1 207 ? -10.370 14.439 7.099 1.00 85.25 207 PRO A O 1
ATOM 1627 N N . VAL A 1 208 ? -10.639 12.617 5.826 1.00 82.38 208 VAL A N 1
ATOM 1628 C CA . VAL A 1 208 ? -11.575 11.969 6.757 1.00 82.38 208 VAL A CA 1
ATOM 1629 C C . VAL A 1 208 ? -10.873 11.528 8.047 1.00 82.38 208 VAL A C 1
ATOM 1631 O O . VAL A 1 208 ? -11.486 11.527 9.110 1.00 82.38 208 VAL A O 1
ATOM 1634 N N . LEU A 1 209 ? -9.584 11.182 7.981 1.00 78.50 209 LEU A N 1
ATOM 1635 C CA . LEU A 1 209 ? -8.783 10.847 9.157 1.00 78.50 209 LEU A CA 1
ATOM 1636 C C . LEU A 1 209 ? -8.523 12.067 10.057 1.00 78.50 209 LEU A C 1
ATOM 1638 O O . LEU A 1 209 ? -8.587 11.926 11.272 1.00 78.50 209 LEU A O 1
ATOM 1642 N N . TYR A 1 210 ? -8.231 13.236 9.475 1.00 76.25 210 TYR A N 1
ATOM 1643 C CA . TYR A 1 210 ? -7.844 14.443 10.225 1.00 76.25 210 TYR A CA 1
ATOM 1644 C C . TYR A 1 210 ? -9.001 15.400 10.540 1.00 76.25 210 TYR A C 1
ATOM 1646 O O . TYR A 1 210 ? -8.969 16.058 11.574 1.00 76.25 210 TYR A O 1
ATOM 1654 N N . ASN A 1 211 ? -10.002 15.490 9.662 1.00 71.31 211 ASN A N 1
ATOM 1655 C CA . ASN A 1 211 ? -11.125 16.428 9.778 1.00 71.31 211 ASN A CA 1
ATOM 1656 C C . ASN A 1 211 ? -12.459 15.725 10.077 1.00 71.31 211 ASN A C 1
ATOM 1658 O O . ASN A 1 211 ? -13.507 16.370 10.037 1.00 71.31 211 ASN A O 1
ATOM 1662 N N . GLY A 1 212 ? -12.449 14.409 10.311 1.00 62.06 212 GLY A N 1
ATOM 1663 C CA . GLY A 1 212 ? -13.642 13.693 10.753 1.00 62.06 212 GLY A CA 1
ATOM 1664 C C . GLY A 1 212 ? -14.102 14.208 12.116 1.00 62.06 212 GLY A C 1
ATOM 1665 O O . GLY A 1 212 ? -13.273 14.538 12.964 1.00 62.06 212 GLY A O 1
ATOM 1666 N N . SER A 1 213 ? -15.418 14.275 12.331 1.00 63.81 213 SER A N 1
ATOM 1667 C CA . SER A 1 213 ? -15.975 14.458 13.670 1.00 63.81 213 SER A CA 1
ATOM 1668 C C . SER A 1 213 ? -15.395 13.388 14.595 1.00 63.81 213 SER A C 1
ATOM 1670 O O . SER A 1 213 ? -15.324 12.210 14.231 1.00 63.81 213 SER A O 1
ATOM 1672 N N . GLU A 1 214 ? -14.938 13.787 15.785 1.00 69.69 214 GLU A N 1
ATOM 1673 C CA . GLU A 1 214 ? -14.582 12.810 16.809 1.00 69.69 214 GLU A CA 1
ATOM 1674 C C . GLU A 1 214 ? -15.847 12.021 17.146 1.00 69.69 214 GLU A C 1
ATOM 1676 O O . GLU A 1 214 ? -16.819 12.561 17.682 1.00 69.69 214 GLU A O 1
ATOM 1681 N N . ALA A 1 215 ? -15.851 10.748 16.755 1.00 79.69 215 ALA A N 1
ATOM 1682 C CA . ALA A 1 215 ? -16.915 9.832 17.109 1.00 79.69 215 ALA A CA 1
ATOM 1683 C C . ALA A 1 215 ? -17.018 9.785 18.640 1.00 79.69 215 ALA A C 1
ATOM 1685 O O . ALA A 1 215 ? -15.986 9.739 19.307 1.00 79.69 215 ALA A O 1
ATOM 1686 N N . PRO A 1 216 ? -18.216 9.811 19.235 1.00 86.81 216 PRO A N 1
ATOM 1687 C CA . PRO A 1 216 ? -18.326 9.660 20.674 1.00 86.81 216 PRO A CA 1
ATOM 1688 C C . PRO A 1 216 ? -17.843 8.271 21.105 1.00 86.81 216 PRO A C 1
ATOM 1690 O O . PRO A 1 216 ? -18.007 7.271 20.400 1.00 86.81 216 PRO A O 1
ATOM 1693 N N . HIS A 1 217 ? -17.258 8.208 22.296 1.00 89.38 217 HIS A N 1
ATOM 1694 C CA . HIS A 1 217 ? -17.012 6.939 22.959 1.00 89.38 217 HIS A CA 1
ATOM 1695 C C . HIS A 1 217 ? -18.312 6.373 23.524 1.00 89.38 217 HIS A C 1
ATOM 1697 O O . HIS A 1 217 ? -19.142 7.097 24.078 1.00 89.38 217 HIS A O 1
ATOM 1703 N N . LEU A 1 218 ? -18.465 5.056 23.434 1.00 91.31 218 LEU A N 1
ATOM 1704 C CA . LEU A 1 218 ? -19.596 4.355 24.015 1.00 91.31 218 LEU A CA 1
ATOM 1705 C C . LEU A 1 218 ? -19.478 4.379 25.547 1.00 91.31 218 LEU A C 1
ATOM 1707 O O . LEU A 1 218 ? -18.419 4.058 26.097 1.00 91.31 218 LEU A O 1
ATOM 1711 N N . THR A 1 219 ? -20.550 4.727 26.257 1.00 93.56 219 THR A N 1
ATOM 1712 C CA . THR A 1 219 ? -20.556 4.672 27.730 1.00 93.56 219 THR A CA 1
ATOM 1713 C C . THR A 1 219 ? -20.526 3.227 28.233 1.00 93.56 219 THR A C 1
ATOM 1715 O O . THR A 1 219 ? -20.969 2.305 27.542 1.00 93.56 219 THR A O 1
ATOM 1718 N N . ILE A 1 220 ? -20.056 3.005 29.464 1.00 92.88 220 ILE A N 1
ATOM 1719 C CA . ILE A 1 220 ? -20.073 1.678 30.104 1.00 92.88 220 I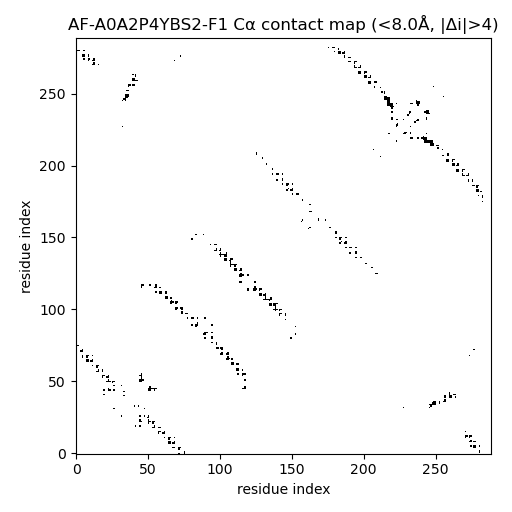LE A CA 1
ATOM 1720 C C . ILE A 1 220 ? -21.507 1.129 30.153 1.00 92.88 220 ILE A C 1
ATOM 1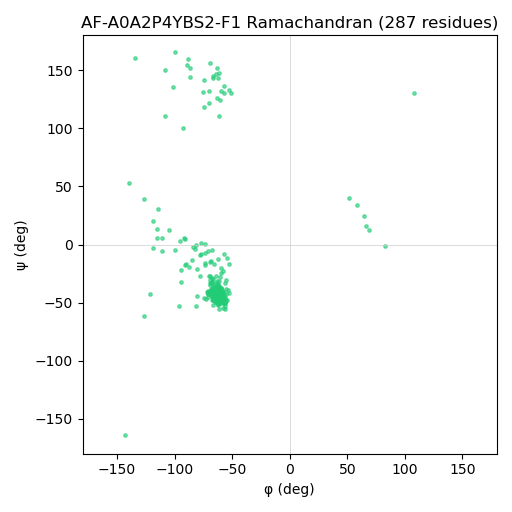722 O O . ILE A 1 220 ? -21.736 -0.038 29.836 1.00 92.88 220 ILE A O 1
ATOM 1726 N N . ALA A 1 221 ? -22.488 1.980 30.468 1.00 93.75 221 ALA A N 1
ATOM 1727 C CA . ALA A 1 221 ? -23.899 1.599 30.497 1.00 93.75 221 ALA A CA 1
ATOM 1728 C C . ALA A 1 221 ? -24.411 1.148 29.118 1.00 93.75 221 ALA A C 1
ATOM 1730 O O . ALA A 1 221 ? -25.042 0.096 29.009 1.00 93.75 221 ALA A O 1
ATOM 1731 N N . GLN A 1 222 ? -24.096 1.894 28.053 1.00 93.31 222 GLN A N 1
ATOM 1732 C CA . GLN A 1 222 ? -24.438 1.506 26.679 1.00 93.31 222 GLN A CA 1
ATOM 1733 C C . GLN A 1 222 ? -23.728 0.210 26.258 1.00 93.31 222 GLN A C 1
ATOM 1735 O O . GLN A 1 222 ? -24.346 -0.649 25.636 1.00 93.31 222 GLN A O 1
ATOM 1740 N N . CYS A 1 223 ? -22.463 0.023 26.646 1.00 92.25 223 CYS A N 1
ATOM 1741 C CA . CYS A 1 223 ? -21.694 -1.193 26.364 1.00 92.25 223 CYS A CA 1
ATOM 1742 C C . CYS A 1 223 ? -22.363 -2.442 26.955 1.00 92.25 223 CYS A C 1
ATOM 1744 O O . CYS A 1 223 ? -22.518 -3.465 26.281 1.00 92.25 223 CYS A O 1
ATOM 1746 N N . ILE A 1 224 ? -22.816 -2.339 28.207 1.00 93.38 224 ILE A N 1
ATOM 1747 C CA . ILE A 1 224 ? -23.538 -3.411 28.898 1.00 93.38 224 ILE A CA 1
ATOM 1748 C C . ILE A 1 224 ? -24.920 -3.624 28.266 1.00 93.38 224 ILE A C 1
ATOM 1750 O O . ILE A 1 224 ? -25.330 -4.769 28.074 1.00 93.38 224 ILE A O 1
ATOM 1754 N N . ALA A 1 225 ? -25.615 -2.551 27.870 1.00 93.88 225 ALA A N 1
ATOM 1755 C CA . ALA A 1 225 ? -26.905 -2.638 27.179 1.00 93.88 225 ALA A CA 1
ATOM 1756 C C . ALA A 1 225 ? -26.804 -3.361 25.822 1.00 93.88 225 ALA A C 1
ATOM 1758 O O . ALA A 1 225 ? -27.699 -4.128 25.465 1.00 93.88 225 ALA A O 1
ATOM 1759 N N . LEU A 1 226 ? -25.681 -3.197 25.112 1.00 90.94 226 LEU A N 1
ATOM 1760 C CA . LEU A 1 226 ? -25.341 -3.945 23.894 1.00 90.94 226 LEU A CA 1
ATOM 1761 C C . LEU A 1 226 ? -24.925 -5.405 24.158 1.00 90.94 226 LEU A C 1
ATOM 1763 O O . LEU A 1 226 ? -24.636 -6.139 23.215 1.00 90.94 226 LEU A O 1
ATOM 1767 N N . LYS A 1 227 ? -24.921 -5.850 25.422 1.00 92.06 227 LYS A N 1
ATOM 1768 C CA . LYS A 1 227 ? -24.588 -7.217 25.858 1.00 92.06 227 LYS A CA 1
ATOM 1769 C C . LYS A 1 227 ? -23.181 -7.672 25.449 1.00 92.06 227 LYS A C 1
ATOM 1771 O O . LYS A 1 227 ? -22.960 -8.857 25.218 1.00 92.06 227 LYS A O 1
ATOM 1776 N N . LEU A 1 228 ? -22.218 -6.747 25.414 1.00 88.81 228 LEU A N 1
ATOM 1777 C CA . LEU A 1 228 ? -20.819 -7.042 25.059 1.00 88.81 228 LEU A CA 1
ATOM 1778 C C . LEU A 1 228 ? -20.023 -7.716 26.193 1.00 88.81 228 LEU A C 1
ATOM 1780 O O . LEU A 1 228 ? -18.907 -8.181 25.980 1.00 88.81 228 LEU A O 1
ATOM 1784 N N . GLY A 1 229 ? -20.608 -7.799 27.390 1.00 90.88 229 GLY A N 1
ATOM 1785 C CA . GLY A 1 229 ? -20.028 -8.441 28.567 1.00 90.88 229 GLY A CA 1
ATOM 1786 C C . GLY A 1 229 ? -19.584 -7.428 29.618 1.00 90.88 229 GLY A C 1
ATOM 1787 O O . GLY A 1 229 ? -18.866 -6.477 29.331 1.00 90.88 229 GLY A O 1
ATOM 1788 N N . GLU A 1 230 ? -19.990 -7.648 30.865 1.00 91.69 230 GLU A N 1
ATOM 1789 C CA . GLU A 1 230 ? -19.767 -6.692 31.954 1.00 91.69 230 GLU A CA 1
ATOM 1790 C C . GLU A 1 230 ? -18.276 -6.481 32.244 1.00 91.69 230 GLU A C 1
ATOM 1792 O O . GLU A 1 230 ? -17.800 -5.346 32.227 1.00 91.69 230 GLU A O 1
ATOM 1797 N N . ASN A 1 231 ? -17.502 -7.563 32.386 1.00 92.75 231 ASN A N 1
ATOM 1798 C CA . ASN A 1 231 ? -16.048 -7.483 32.588 1.00 92.75 231 ASN A CA 1
ATOM 1799 C C . ASN A 1 231 ? -15.330 -6.828 31.399 1.00 92.75 231 ASN A C 1
ATOM 1801 O O . ASN A 1 231 ? -14.363 -6.088 31.578 1.00 92.75 231 ASN A O 1
ATOM 1805 N N . TYR A 1 232 ? -15.820 -7.071 30.182 1.00 90.75 232 TYR A N 1
ATOM 1806 C CA . TYR A 1 232 ? -15.265 -6.465 28.978 1.00 90.75 232 TYR A CA 1
ATOM 1807 C C . TYR A 1 232 ? -15.459 -4.942 28.992 1.00 90.75 232 TYR A C 1
ATOM 1809 O O . TYR A 1 232 ? -14.495 -4.199 28.815 1.00 90.75 232 TYR A O 1
ATOM 1817 N N . CYS A 1 233 ? -16.670 -4.472 29.298 1.00 91.94 233 CYS A N 1
ATOM 1818 C CA . CYS A 1 233 ? -17.010 -3.050 29.345 1.00 91.94 233 CYS A CA 1
ATOM 1819 C C . CYS A 1 233 ? -16.364 -2.301 30.525 1.00 91.94 233 CYS A C 1
ATOM 1821 O O . CYS A 1 233 ? -15.913 -1.170 30.366 1.00 91.94 233 CYS A O 1
ATOM 1823 N N . THR A 1 234 ? -16.322 -2.922 31.706 1.00 92.19 234 THR A N 1
ATOM 1824 C CA . THR A 1 234 ? -15.892 -2.281 32.965 1.00 92.19 234 THR A CA 1
ATOM 1825 C C . THR A 1 234 ? -14.402 -2.420 33.263 1.00 92.19 234 THR A C 1
ATOM 1827 O O . THR A 1 234 ? -13.882 -1.670 34.085 1.00 92.19 234 THR A O 1
ATOM 1830 N N . SER A 1 235 ? -13.697 -3.353 32.617 1.00 90.69 235 SER A N 1
ATOM 1831 C CA . SER A 1 235 ? -12.265 -3.578 32.845 1.00 90.69 235 SER A CA 1
ATOM 1832 C C . SER A 1 235 ? -11.466 -3.532 31.547 1.00 90.69 235 SER A C 1
ATOM 1834 O O . SER A 1 235 ? -10.624 -2.652 31.378 1.00 90.69 235 SER A O 1
ATOM 1836 N N . THR A 1 236 ? -11.745 -4.430 30.598 1.00 88.56 236 THR A N 1
ATOM 1837 C CA . THR A 1 236 ? -10.922 -4.583 29.383 1.00 88.56 236 THR A CA 1
ATOM 1838 C C . THR A 1 236 ? -10.935 -3.333 28.501 1.00 88.56 236 THR A C 1
ATOM 1840 O O . THR A 1 236 ? -9.886 -2.879 28.040 1.00 88.56 236 THR A O 1
ATOM 1843 N N . MET A 1 237 ? -12.119 -2.759 28.292 1.00 88.94 237 MET A N 1
ATOM 1844 C CA . MET A 1 237 ? -12.343 -1.590 27.443 1.00 88.94 237 MET A CA 1
ATOM 1845 C C . MET A 1 237 ? -12.579 -0.311 28.238 1.00 88.94 237 MET A C 1
ATOM 1847 O O . MET A 1 237 ? -12.978 0.688 27.649 1.00 88.94 237 MET A O 1
ATOM 1851 N N . LYS A 1 238 ? -12.321 -0.296 29.548 1.00 90.69 238 LYS A N 1
ATOM 1852 C CA . LYS A 1 238 ? -12.504 0.908 30.363 1.00 90.69 238 LYS A CA 1
ATOM 1853 C C . LYS A 1 238 ? -11.554 2.017 29.894 1.00 90.69 238 LYS A C 1
ATOM 1855 O O . LYS A 1 238 ? -10.344 1.790 29.798 1.00 90.69 238 LYS A O 1
ATOM 1860 N N . LEU A 1 239 ? -12.102 3.194 29.584 1.00 88.25 239 LEU A N 1
ATOM 1861 C CA . LEU A 1 239 ? -11.320 4.410 29.341 1.00 88.25 239 LEU A CA 1
ATOM 1862 C C . LEU A 1 239 ? -11.258 5.243 30.625 1.00 88.25 239 LEU A C 1
ATOM 1864 O O . LEU A 1 239 ? -10.168 5.547 31.101 1.00 88.25 239 LEU A O 1
ATOM 1868 N N . ASP A 1 240 ? -12.421 5.525 31.209 1.00 90.25 240 ASP A N 1
ATOM 1869 C CA . ASP A 1 240 ? -12.597 6.188 32.503 1.00 90.25 240 ASP A CA 1
ATOM 1870 C C . ASP A 1 240 ? -13.808 5.582 33.252 1.00 90.25 240 ASP A C 1
ATOM 1872 O O . ASP A 1 240 ? -14.232 4.468 32.946 1.00 90.25 240 ASP A O 1
ATOM 1876 N N . ASP A 1 241 ? -14.337 6.252 34.280 1.00 91.50 241 ASP A N 1
ATOM 1877 C CA . ASP A 1 241 ? -15.472 5.750 35.074 1.00 91.50 241 ASP A CA 1
ATOM 1878 C C . ASP A 1 241 ? -16.836 5.825 34.359 1.00 91.50 241 ASP A C 1
ATOM 1880 O O . ASP A 1 241 ? -17.821 5.286 34.866 1.00 91.50 241 ASP A O 1
ATOM 1884 N N . VAL A 1 242 ? -16.911 6.455 33.183 1.00 92.31 242 VAL A N 1
ATOM 1885 C CA . VAL A 1 242 ? -18.148 6.679 32.416 1.00 92.31 242 VAL A CA 1
ATOM 1886 C C . VAL A 1 242 ? -18.072 6.055 31.021 1.00 92.31 242 VAL A C 1
ATOM 1888 O O . VAL A 1 242 ? -19.035 5.433 30.562 1.00 92.31 242 VAL A O 1
ATOM 1891 N N . TYR A 1 243 ? -16.937 6.198 30.346 1.00 91.88 243 TYR A N 1
ATOM 1892 C CA . TYR A 1 243 ? -16.710 5.859 28.951 1.00 91.88 243 TYR A CA 1
ATOM 1893 C C . TYR A 1 243 ? -15.820 4.629 28.776 1.00 91.88 243 TYR A C 1
ATOM 1895 O O . TYR A 1 243 ? -14.920 4.320 29.564 1.00 91.88 243 TYR A O 1
ATOM 1903 N N . THR A 1 244 ? -16.064 3.931 27.672 1.00 91.00 244 THR A N 1
ATOM 1904 C CA . THR A 1 244 ? -15.214 2.852 27.171 1.00 91.00 244 THR A CA 1
ATOM 1905 C C . THR A 1 244 ? -14.313 3.359 26.044 1.00 91.00 244 THR A C 1
ATOM 1907 O O . THR A 1 244 ? -14.561 4.399 25.448 1.00 91.00 244 THR A O 1
ATOM 1910 N N . LYS A 1 245 ? -13.282 2.591 25.689 1.00 86.88 245 LYS A N 1
ATOM 1911 C CA . LYS A 1 245 ? -12.423 2.826 24.516 1.00 86.88 245 LYS A CA 1
ATOM 1912 C C . LYS A 1 245 ? -13.135 2.536 23.188 1.00 86.88 245 LYS A C 1
ATOM 1914 O O . LYS A 1 245 ? -12.553 2.749 22.127 1.00 86.88 245 LYS A O 1
ATOM 1919 N N . LEU A 1 246 ? -14.362 2.012 23.230 1.00 88.12 246 LEU A N 1
ATOM 1920 C CA . LEU A 1 246 ? -15.145 1.670 22.048 1.00 88.12 246 LEU A CA 1
ATOM 1921 C C . LEU A 1 246 ? -15.692 2.950 21.423 1.00 88.12 246 LEU A C 1
ATOM 1923 O O . LEU A 1 246 ? -16.268 3.783 22.118 1.00 88.12 246 LEU A O 1
ATOM 1927 N N . TRP A 1 247 ? -15.515 3.099 20.117 1.00 88.19 247 TRP A N 1
ATOM 1928 C CA . TRP A 1 247 ? -16.103 4.198 19.360 1.00 88.19 247 TRP A CA 1
ATOM 1929 C C . TRP A 1 247 ? -17.514 3.837 18.905 1.00 88.19 247 TRP A C 1
ATOM 1931 O O . TRP A 1 247 ? -17.777 2.689 18.538 1.00 88.19 247 TRP A O 1
ATOM 1941 N N . ASP A 1 248 ? -18.403 4.822 18.899 1.00 89.00 248 ASP A N 1
ATOM 1942 C CA . ASP A 1 248 ? -19.727 4.730 18.297 1.00 89.00 248 ASP A CA 1
ATOM 1943 C C . ASP A 1 248 ? -19.771 5.577 17.021 1.00 89.00 248 ASP A C 1
ATOM 1945 O O . ASP A 1 248 ? -19.706 6.807 17.067 1.00 89.00 248 ASP A O 1
ATOM 1949 N N . TYR A 1 249 ? -19.850 4.907 15.869 1.00 87.44 249 TYR A N 1
ATOM 1950 C CA . TYR A 1 249 ? -19.866 5.564 14.566 1.00 87.44 249 TYR A CA 1
ATOM 1951 C C . TYR A 1 249 ? -21.282 5.794 14.028 1.00 87.44 249 TYR A C 1
ATOM 1953 O O . TYR A 1 249 ? -21.401 6.303 12.917 1.00 87.44 249 TYR A O 1
ATOM 1961 N N . GLU A 1 250 ? -22.354 5.460 14.761 1.00 85.50 250 GLU A N 1
ATOM 1962 C CA . GLU A 1 250 ? -23.726 5.498 14.225 1.00 85.50 250 GLU A CA 1
ATOM 1963 C C . GLU A 1 250 ? -24.148 6.891 13.745 1.00 85.50 250 GLU A C 1
ATOM 1965 O O . GLU A 1 250 ? -24.787 7.022 12.699 1.00 85.50 250 GLU A O 1
ATOM 1970 N N . LYS A 1 251 ? -23.739 7.942 14.465 1.00 84.69 251 LYS A N 1
ATOM 1971 C CA . LYS A 1 251 ? -24.099 9.329 14.140 1.00 84.69 251 LYS A CA 1
ATOM 1972 C C . LYS A 1 251 ? -23.579 9.778 12.768 1.00 84.69 251 LYS A C 1
ATOM 1974 O O . LYS A 1 251 ? -24.297 10.466 12.051 1.00 84.69 251 LYS A O 1
ATOM 1979 N N . ASP A 1 252 ? -22.367 9.358 12.405 1.00 86.00 252 ASP A N 1
ATOM 1980 C CA . ASP A 1 252 ? -21.671 9.748 11.170 1.00 86.00 252 ASP A CA 1
ATOM 1981 C C . ASP A 1 252 ? -21.209 8.511 10.374 1.00 86.00 252 ASP A C 1
ATOM 1983 O O . ASP A 1 252 ? -20.124 8.474 9.780 1.00 86.00 252 ASP A O 1
ATOM 1987 N N . ILE A 1 253 ? -22.051 7.472 10.345 1.00 88.38 253 ILE A N 1
ATOM 1988 C CA . ILE A 1 253 ? -21.689 6.146 9.822 1.00 88.38 253 ILE A CA 1
ATOM 1989 C C . ILE A 1 253 ? -21.173 6.200 8.383 1.00 88.38 253 ILE A C 1
ATOM 1991 O O . ILE A 1 253 ? -20.208 5.519 8.041 1.00 88.38 253 ILE A O 1
ATOM 1995 N N . ALA A 1 254 ? -21.756 7.059 7.543 1.00 89.06 254 ALA A N 1
ATOM 1996 C CA . ALA A 1 254 ? -21.348 7.215 6.152 1.00 89.06 254 ALA A CA 1
ATOM 1997 C C . ALA A 1 254 ? -19.888 7.679 6.028 1.00 89.06 254 ALA A C 1
ATOM 1999 O O . ALA A 1 254 ? -19.140 7.158 5.201 1.00 89.06 254 ALA A O 1
ATOM 2000 N N . VAL A 1 255 ? -19.458 8.616 6.878 1.00 88.69 255 VAL A N 1
ATOM 2001 C CA . VAL A 1 255 ? -18.095 9.162 6.869 1.00 88.69 255 VAL A CA 1
ATOM 2002 C C . VAL A 1 255 ? -17.095 8.085 7.291 1.00 88.69 255 VAL A C 1
ATOM 2004 O O . VAL A 1 255 ? -16.102 7.840 6.598 1.00 88.69 255 VAL A O 1
ATOM 2007 N N . HIS A 1 256 ? -17.384 7.374 8.381 1.00 87.38 256 HIS A N 1
ATOM 2008 C CA . HIS A 1 256 ? -16.513 6.307 8.877 1.00 87.38 256 HIS A CA 1
ATOM 2009 C C . HIS A 1 256 ? -16.481 5.084 7.945 1.00 87.38 256 HIS A C 1
ATOM 2011 O O . HIS A 1 256 ? -15.421 4.474 7.772 1.00 87.38 256 HIS A O 1
ATOM 2017 N N . GLN A 1 257 ? -17.586 4.777 7.261 1.00 91.44 257 GLN A N 1
ATOM 2018 C CA . GLN A 1 257 ? -17.642 3.721 6.250 1.00 91.44 257 GLN A CA 1
ATOM 2019 C C . GLN A 1 257 ? -16.799 4.071 5.017 1.00 91.44 257 GLN A C 1
ATOM 2021 O O . GLN A 1 257 ? -16.055 3.226 4.514 1.00 91.44 257 GLN A O 1
ATOM 2026 N N . VAL A 1 258 ? -16.860 5.324 4.550 1.00 91.44 258 VAL A N 1
ATOM 2027 C CA . VAL A 1 258 ? -16.014 5.820 3.451 1.00 91.44 258 VAL A CA 1
ATOM 2028 C C . VAL A 1 258 ? -14.535 5.762 3.835 1.00 91.44 258 VAL A C 1
ATOM 2030 O O . VAL A 1 258 ? -13.721 5.317 3.025 1.00 91.44 258 VAL A O 1
ATOM 2033 N N . ARG A 1 259 ? -14.179 6.117 5.078 1.00 89.81 259 ARG A N 1
ATOM 2034 C CA . ARG A 1 259 ? -12.809 5.965 5.601 1.00 89.81 259 ARG A CA 1
ATOM 2035 C C . ARG A 1 259 ? -12.324 4.521 5.498 1.00 89.81 259 ARG A C 1
ATOM 2037 O O . ARG A 1 259 ? -11.241 4.274 4.969 1.00 89.8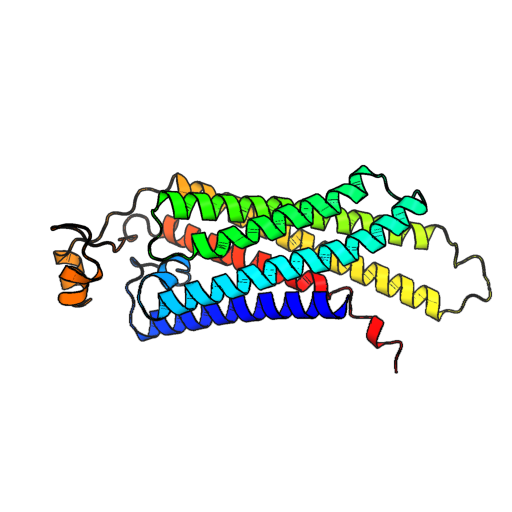1 259 ARG A O 1
ATOM 2044 N N . ALA A 1 260 ? -13.125 3.570 5.976 1.00 90.44 260 ALA A N 1
ATOM 2045 C CA . ALA A 1 260 ? -12.758 2.157 5.973 1.00 90.44 260 ALA A CA 1
ATOM 2046 C C . ALA A 1 260 ? -12.653 1.580 4.548 1.00 90.44 260 ALA A C 1
ATOM 2048 O O . ALA A 1 260 ? -11.743 0.800 4.253 1.00 90.44 260 ALA A O 1
ATOM 2049 N N . LEU A 1 261 ? -13.532 2.010 3.636 1.00 93.25 261 LEU A N 1
ATOM 2050 C CA . LEU A 1 261 ? -13.455 1.670 2.211 1.00 93.25 261 LEU A CA 1
ATOM 2051 C C . LEU A 1 261 ? -12.190 2.230 1.558 1.00 93.25 261 LEU A C 1
ATOM 2053 O O . LEU A 1 261 ? -11.502 1.506 0.837 1.00 93.25 261 LEU A O 1
ATOM 2057 N N . ALA A 1 262 ? -11.856 3.493 1.824 1.00 93.69 262 ALA A N 1
ATOM 2058 C CA . ALA A 1 262 ? -10.657 4.129 1.293 1.00 93.69 262 ALA A CA 1
ATOM 2059 C C . ALA A 1 262 ? -9.382 3.436 1.802 1.00 93.69 262 ALA A C 1
ATOM 2061 O O . ALA A 1 262 ? -8.480 3.160 1.015 1.00 93.69 262 ALA A O 1
ATOM 2062 N N . GLN A 1 263 ? -9.339 3.057 3.081 1.00 91.69 263 GLN A N 1
ATOM 2063 C CA . GLN A 1 263 ? -8.237 2.289 3.665 1.00 91.69 263 GLN A CA 1
ATOM 2064 C C . GLN A 1 263 ? -8.055 0.920 2.992 1.00 91.69 263 GLN A C 1
ATOM 2066 O O . GLN A 1 263 ? -6.936 0.560 2.614 1.00 91.69 263 GLN A O 1
ATOM 2071 N N . LEU A 1 264 ? -9.144 0.167 2.792 1.00 93.81 264 LEU A N 1
ATOM 2072 C CA . LEU A 1 264 ? -9.098 -1.099 2.053 1.00 93.81 264 LEU A CA 1
ATOM 2073 C C . LEU A 1 264 ? -8.637 -0.876 0.604 1.00 93.81 264 LEU A C 1
ATOM 2075 O O . LEU A 1 264 ? -7.828 -1.644 0.083 1.00 93.81 264 LEU A O 1
ATOM 2079 N N . GLY A 1 265 ? -9.110 0.196 -0.034 1.00 95.25 265 GLY A N 1
ATOM 2080 C CA . GLY A 1 265 ? -8.688 0.604 -1.370 1.00 95.25 265 GLY A CA 1
ATOM 2081 C C . GLY A 1 265 ? -7.181 0.855 -1.459 1.00 95.25 265 GLY A C 1
ATOM 2082 O O . GLY A 1 265 ? -6.526 0.284 -2.336 1.00 95.25 265 GLY A O 1
ATOM 2083 N N . CYS A 1 266 ? -6.607 1.615 -0.520 1.00 94.56 266 CYS A N 1
ATOM 2084 C CA . CYS A 1 266 ? -5.158 1.824 -0.410 1.00 94.56 266 CYS A CA 1
ATOM 2085 C C . CYS A 1 266 ? -4.403 0.492 -0.287 1.00 94.56 266 CYS A C 1
ATOM 2087 O O . CYS A 1 266 ? -3.434 0.254 -1.006 1.00 94.56 266 CYS A O 1
ATOM 2089 N N . MET A 1 267 ? -4.872 -0.412 0.577 1.00 93.75 267 MET A N 1
ATOM 2090 C CA . MET A 1 267 ? -4.240 -1.718 0.779 1.00 93.75 267 MET A CA 1
ATOM 2091 C C . MET A 1 267 ? -4.259 -2.573 -0.497 1.00 93.75 267 MET A C 1
ATOM 2093 O O . MET A 1 267 ? -3.223 -3.087 -0.922 1.00 93.75 267 MET A O 1
ATOM 2097 N N . LEU A 1 268 ? -5.424 -2.730 -1.131 1.00 95.38 268 LEU A N 1
ATOM 2098 C CA . LEU A 1 268 ? -5.578 -3.582 -2.315 1.00 95.38 268 LEU A CA 1
ATOM 2099 C C . LEU A 1 268 ? -4.813 -3.035 -3.524 1.00 95.38 268 LEU A C 1
ATOM 2101 O O . LEU A 1 268 ? -4.223 -3.805 -4.288 1.00 95.38 268 LEU A O 1
ATOM 2105 N N . THR A 1 269 ? -4.801 -1.713 -3.698 1.00 96.19 269 THR A N 1
ATOM 2106 C CA . THR A 1 269 ? -4.043 -1.063 -4.775 1.00 96.19 269 THR A CA 1
ATOM 2107 C C . THR A 1 269 ? -2.540 -1.202 -4.561 1.00 96.19 269 THR A C 1
ATOM 2109 O O . THR A 1 269 ? -1.847 -1.538 -5.523 1.00 96.19 269 THR A O 1
ATOM 2112 N N . LEU A 1 270 ? -2.043 -1.073 -3.325 1.00 94.31 270 LEU A N 1
ATOM 2113 C CA . LEU A 1 270 ? -0.636 -1.309 -2.994 1.00 94.31 270 LEU A CA 1
ATOM 2114 C C . LEU A 1 270 ? -0.232 -2.774 -3.223 1.00 94.31 270 LEU A C 1
ATOM 2116 O O . LEU A 1 270 ? 0.764 -3.037 -3.892 1.00 94.31 270 LEU A O 1
ATOM 2120 N N . ILE A 1 271 ? -1.044 -3.740 -2.776 1.00 94.62 271 ILE A N 1
ATOM 2121 C CA . ILE A 1 271 ? -0.809 -5.175 -3.025 1.00 94.62 271 ILE A CA 1
ATOM 2122 C C . ILE A 1 271 ? -0.718 -5.459 -4.526 1.00 94.62 271 ILE A C 1
ATOM 2124 O O . ILE A 1 271 ? 0.224 -6.101 -5.000 1.00 94.62 271 ILE A O 1
ATOM 2128 N N . ARG A 1 272 ? -1.685 -4.958 -5.301 1.00 94.38 272 ARG A N 1
ATOM 2129 C CA . ARG A 1 272 ? -1.695 -5.127 -6.757 1.00 94.38 272 ARG A CA 1
ATOM 2130 C C . ARG A 1 272 ? -0.498 -4.441 -7.412 1.00 94.38 272 ARG A C 1
ATOM 2132 O O . ARG A 1 272 ? 0.056 -4.975 -8.374 1.00 94.38 272 ARG A O 1
ATOM 2139 N N . TYR A 1 273 ? -0.090 -3.286 -6.896 1.00 94.62 273 TYR A N 1
ATOM 2140 C CA . TYR A 1 273 ? 1.099 -2.579 -7.347 1.00 94.62 273 TYR A CA 1
ATOM 2141 C C . TYR A 1 273 ? 2.363 -3.413 -7.121 1.00 94.62 273 TYR A C 1
ATOM 2143 O O . TYR A 1 273 ? 3.114 -3.630 -8.069 1.00 94.62 273 TYR A O 1
ATOM 2151 N N . SER A 1 274 ? 2.563 -3.989 -5.934 1.00 92.06 274 SER A N 1
ATOM 2152 C CA . SER A 1 274 ? 3.694 -4.888 -5.664 1.00 92.06 274 SER A CA 1
ATOM 2153 C C . SER A 1 274 ? 3.690 -6.111 -6.590 1.00 92.06 274 SER A C 1
ATOM 2155 O O . SER A 1 274 ? 4.731 -6.492 -7.127 1.00 92.06 274 SER A O 1
ATOM 2157 N N . LEU A 1 275 ? 2.517 -6.700 -6.857 1.00 91.19 275 LEU A N 1
ATOM 2158 C CA . LEU A 1 275 ? 2.374 -7.828 -7.789 1.00 91.19 275 LEU A CA 1
ATOM 2159 C C . LEU A 1 275 ? 2.733 -7.466 -9.238 1.00 91.19 275 LEU A C 1
ATOM 2161 O O . LEU A 1 275 ? 3.181 -8.335 -9.992 1.00 91.19 275 LEU A O 1
ATOM 2165 N N . SER A 1 276 ? 2.601 -6.198 -9.641 1.00 89.62 276 SER A N 1
ATOM 2166 C CA . SER A 1 276 ? 3.001 -5.747 -10.982 1.00 89.62 276 SER A CA 1
ATOM 2167 C C . SER A 1 276 ? 4.494 -5.974 -11.258 1.00 89.62 276 SER A C 1
ATOM 2169 O O . SER A 1 276 ? 4.886 -6.208 -12.404 1.00 89.62 276 SER A O 1
ATOM 2171 N N . PHE A 1 277 ? 5.329 -6.047 -10.213 1.00 83.94 277 PHE A N 1
ATOM 2172 C CA . PHE A 1 277 ? 6.763 -6.313 -10.342 1.00 83.94 277 PHE A CA 1
ATOM 2173 C C . PHE A 1 277 ? 7.048 -7.720 -10.888 1.00 83.94 277 PHE A C 1
ATOM 2175 O O . PHE A 1 277 ? 8.139 -7.987 -11.392 1.00 83.94 277 PHE A O 1
ATOM 2182 N N . ILE A 1 278 ? 6.069 -8.626 -10.856 1.00 81.94 278 ILE A N 1
ATOM 2183 C CA . ILE A 1 278 ? 6.177 -9.976 -11.420 1.00 81.94 278 ILE A CA 1
ATOM 2184 C C . ILE A 1 278 ? 6.009 -9.960 -12.945 1.00 81.94 278 ILE A C 1
ATOM 2186 O O . ILE A 1 278 ? 6.576 -10.818 -13.621 1.00 81.94 278 ILE A O 1
ATOM 2190 N N . ALA A 1 279 ? 5.288 -8.982 -13.506 1.00 66.69 279 ALA A N 1
ATOM 2191 C CA . ALA A 1 279 ? 4.905 -8.953 -14.923 1.00 66.69 279 ALA A CA 1
ATOM 2192 C C . ALA A 1 279 ? 6.102 -8.965 -15.896 1.00 66.69 279 ALA A C 1
ATOM 2194 O O . ALA A 1 279 ? 5.965 -9.371 -17.044 1.00 66.69 279 ALA A O 1
ATOM 2195 N N . TYR A 1 280 ? 7.292 -8.598 -15.422 1.00 58.84 280 TYR A N 1
ATOM 2196 C CA . TYR A 1 280 ? 8.545 -8.634 -16.182 1.00 58.84 280 TYR A CA 1
ATOM 2197 C C . TYR A 1 280 ? 9.176 -10.036 -16.307 1.00 58.84 280 TYR A C 1
ATOM 2199 O O . TYR A 1 280 ? 10.178 -10.185 -16.998 1.00 58.84 280 TYR A O 1
ATOM 2207 N N . LYS A 1 281 ? 8.667 -11.053 -15.595 1.00 52.28 281 LYS A N 1
ATOM 2208 C CA . LYS A 1 281 ? 9.292 -12.387 -15.495 1.00 52.28 281 LYS A CA 1
ATOM 2209 C C . LYS A 1 281 ? 8.826 -13.373 -16.569 1.00 52.28 281 LYS A C 1
ATOM 2211 O O . LYS A 1 281 ? 9.477 -14.398 -16.753 1.00 52.28 281 LYS A O 1
ATOM 2216 N N . THR A 1 282 ? 7.713 -13.109 -17.248 1.00 46.56 282 THR A N 1
ATOM 2217 C CA . THR A 1 282 ? 6.996 -14.135 -18.025 1.00 46.56 282 THR A CA 1
ATOM 2218 C C . THR A 1 282 ? 7.805 -14.734 -19.189 1.00 46.56 282 THR A C 1
ATOM 2220 O O . THR A 1 282 ? 7.450 -15.809 -19.650 1.00 46.56 282 THR A O 1
ATOM 2223 N N . GLU A 1 283 ? 8.941 -14.155 -19.593 1.00 44.88 283 GLU A N 1
ATOM 2224 C CA . GLU A 1 283 ? 9.705 -14.635 -20.761 1.00 44.88 283 GLU A CA 1
ATOM 2225 C C . GLU A 1 283 ? 11.061 -15.297 -20.457 1.00 44.88 283 GLU A C 1
ATOM 2227 O O . GLU A 1 283 ? 11.663 -15.896 -21.341 1.00 44.88 283 GLU A O 1
ATOM 2232 N N . GLU A 1 284 ? 11.535 -15.315 -19.205 1.00 40.44 284 GLU A N 1
ATOM 2233 C CA . GLU A 1 284 ? 12.780 -16.044 -18.871 1.00 40.44 284 GLU A CA 1
ATOM 2234 C C . GLU A 1 284 ? 12.568 -17.578 -18.871 1.00 40.44 284 GLU A C 1
ATOM 2236 O O . GLU A 1 284 ? 13.521 -18.355 -18.899 1.00 40.44 284 GLU A O 1
ATOM 2241 N N . LYS A 1 285 ? 11.306 -18.036 -18.839 1.00 38.81 285 LYS A N 1
ATOM 2242 C CA . LYS A 1 285 ? 10.937 -19.463 -18.873 1.00 38.81 285 LYS A CA 1
ATOM 2243 C C . LYS A 1 285 ? 10.786 -20.036 -20.285 1.00 38.81 285 LYS A C 1
ATOM 2245 O O . LYS A 1 285 ? 10.894 -21.247 -20.430 1.00 38.81 285 LYS A O 1
ATOM 2250 N N . THR A 1 286 ? 10.596 -19.213 -21.311 1.00 35.25 286 THR A N 1
ATOM 2251 C CA . THR A 1 286 ? 10.460 -19.664 -22.710 1.00 35.25 286 THR A CA 1
ATOM 2252 C C . THR A 1 286 ? 11.800 -19.944 -23.398 1.00 35.25 286 THR A C 1
ATOM 2254 O O . THR A 1 286 ? 11.812 -20.358 -24.547 1.00 35.25 286 THR A O 1
ATOM 2257 N N . ILE A 1 287 ? 12.926 -19.752 -22.701 1.00 43.19 287 ILE A N 1
ATOM 2258 C CA . ILE A 1 287 ? 14.290 -19.984 -23.218 1.00 43.19 287 ILE A CA 1
ATOM 2259 C C . ILE A 1 287 ? 14.855 -21.347 -22.752 1.00 43.19 287 ILE A C 1
ATOM 2261 O O . ILE A 1 287 ? 15.942 -21.746 -23.153 1.00 43.19 287 ILE A O 1
ATOM 2265 N N . LYS A 1 288 ? 14.130 -22.090 -21.901 1.00 33.72 288 LYS A N 1
ATOM 2266 C CA . LYS A 1 288 ? 14.562 -23.405 -21.380 1.00 33.72 288 LYS A CA 1
ATOM 2267 C C . LYS A 1 288 ? 13.632 -24.572 -21.741 1.00 33.72 288 LYS A C 1
ATOM 2269 O O . LYS A 1 288 ? 13.669 -25.585 -21.047 1.00 33.72 288 LYS A O 1
ATOM 2274 N N . ALA A 1 289 ? 12.809 -24.428 -22.776 1.00 32.66 289 ALA A N 1
ATOM 2275 C CA . ALA A 1 289 ? 12.009 -25.515 -23.338 1.00 32.66 289 ALA A CA 1
ATOM 2276 C C . ALA A 1 289 ? 12.422 -25.753 -24.789 1.00 32.66 289 ALA A C 1
ATOM 2278 O O . ALA A 1 289 ? 12.606 -24.736 -25.496 1.00 32.66 289 ALA A O 1
#

pLDDT: mean 86.25, std 12.82, range [32.66, 97.12]

InterPro domains:
  IPR019402 CWH43-like, N-terminal domain [PF10277] (8-153)
  IPR050911 DRAM/TMEM150 Autophagy Modulator [PTHR21324] (13-278)